Protein AF-F7ARY3-F1 (afdb_monomer)

Sequence (311 aa):
MDILVDGHTVPGANGTSEYDNIPDREGYDRFIRCIGFTFNNSIFHPSMQPSILEHLWDFKFPGITFSYQAMNYSNMYFAGSSAHSLDYRKSAGGFIHGYRYTVRTLHRIMEWKHHGVQWPAVKFSNPLDLMTHMLKRVNEAADIASMFKSLCDIVVFDEQGISSSYLEAFPCLLISRLSKGSGHNANGPVIVISMQTGNFTGAGVDPFPAERTIFAASAAHRSNSLHPVFYYYNQLSTDQQFLDRPKKWILPIPDRLLHLMEDFHFQFDAETTHALTLRRFLEDTLGRDLRNWFADDCLKMSMTASSLPLG

Organism: Ciona intestinalis (NCBI:txid7719)

Solvent-accessible surface area (backbone atoms only — not comparable to full-atom values): 18341 Å² total; per-residue (Å²): 132,86,80,81,80,77,92,80,84,65,96,87,65,98,69,81,71,95,61,94,80,62,88,77,68,72,80,76,96,71,86,82,87,83,87,77,66,62,53,80,63,83,86,44,57,92,94,49,75,81,42,60,32,77,91,44,94,59,42,51,26,51,28,55,44,89,77,34,28,37,70,83,41,87,98,38,72,50,58,43,56,51,44,15,55,84,32,63,98,66,40,35,24,72,40,76,79,14,15,57,48,55,38,51,41,43,49,46,41,47,36,29,75,76,68,68,42,57,51,71,63,53,77,35,80,42,60,62,64,43,52,56,50,51,46,49,44,76,51,68,40,61,54,27,64,36,24,24,69,45,21,16,33,36,36,34,27,41,87,80,56,42,37,35,38,36,33,71,55,40,53,44,79,43,54,57,43,39,42,82,60,32,66,48,86,60,82,16,32,34,39,40,39,29,28,41,64,32,91,59,75,56,92,93,47,71,85,77,52,94,80,56,74,72,92,50,51,96,51,15,84,69,30,38,53,66,24,51,32,39,35,32,24,74,56,70,54,47,66,65,49,51,70,70,26,60,91,93,50,70,56,46,88,51,82,42,78,46,43,37,45,49,37,97,85,57,62,61,66,52,60,70,50,27,48,46,46,52,50,52,50,50,24,66,74,58,72,46,70,72,69,90,72,54,72,69,55,50,53,52,42,67,75,73,43,98,69,79,71,76,124

Radius of gyration: 26.29 Å; Cα contacts (8 Å, |Δi|>4): 499; chains: 1; bounding box: 87×38×72 Å

Mean predicted aligned error: 8.75 Å

Structure (mmCIF, N/CA/C/O backbone):
data_AF-F7ARY3-F1
#
_entry.id   AF-F7ARY3-F1
#
loop_
_atom_site.group_PDB
_atom_site.id
_atom_site.type_symbol
_atom_site.label_atom_id
_atom_site.label_alt_id
_atom_site.label_comp_id
_atom_site.label_asym_id
_atom_site.label_entity_id
_atom_site.label_seq_id
_atom_site.pdbx_PDB_ins_code
_atom_site.Cartn_x
_atom_site.Cartn_y
_atom_site.Cartn_z
_atom_site.occupancy
_atom_site.B_iso_or_equiv
_atom_site.auth_seq_id
_atom_site.auth_comp_id
_atom_site.auth_asym_id
_atom_site.auth_atom_id
_atom_site.pdbx_PDB_model_num
ATOM 1 N N . MET A 1 1 ? 45.256 5.084 -35.660 1.00 35.25 1 MET A N 1
ATOM 2 C CA . MET A 1 1 ? 46.315 4.828 -34.669 1.00 35.25 1 MET A CA 1
ATOM 3 C C . MET A 1 1 ? 46.295 3.333 -34.471 1.00 35.25 1 MET A C 1
ATOM 5 O O . MET A 1 1 ? 45.330 2.820 -33.917 1.00 35.25 1 MET A O 1
ATOM 9 N N . ASP A 1 2 ? 47.229 2.659 -35.129 1.00 32.66 2 ASP A N 1
ATOM 10 C CA . ASP A 1 2 ? 47.263 1.205 -35.238 1.00 32.66 2 ASP A CA 1
ATOM 11 C C . ASP A 1 2 ? 47.531 0.594 -33.868 1.00 32.66 2 ASP A C 1
ATOM 13 O O . ASP A 1 2 ? 48.522 0.918 -33.214 1.00 32.66 2 ASP A O 1
ATOM 17 N N . ILE A 1 3 ? 46.616 -0.261 -33.416 1.00 36.44 3 ILE A N 1
ATOM 18 C CA . ILE A 1 3 ? 46.814 -1.046 -32.204 1.00 36.44 3 ILE A CA 1
ATOM 19 C C . ILE A 1 3 ? 47.630 -2.262 -32.632 1.00 36.44 3 ILE A C 1
ATOM 21 O O . ILE A 1 3 ? 47.116 -3.170 -33.285 1.00 36.44 3 ILE A O 1
ATOM 25 N N . LEU A 1 4 ? 48.922 -2.223 -32.306 1.00 35.53 4 LEU A N 1
ATOM 26 C CA . LEU A 1 4 ? 49.825 -3.364 -32.367 1.00 35.53 4 LEU A CA 1
ATOM 27 C C . LEU A 1 4 ? 49.206 -4.510 -31.560 1.00 35.53 4 LEU A C 1
ATOM 29 O O . LEU A 1 4 ? 49.023 -4.407 -30.349 1.00 35.53 4 LEU A O 1
ATOM 33 N N . VAL A 1 5 ? 48.837 -5.583 -32.255 1.00 40.94 5 VAL A N 1
ATOM 34 C CA . VAL A 1 5 ? 48.430 -6.843 -31.635 1.00 40.94 5 VAL A CA 1
ATOM 35 C C . VAL A 1 5 ? 49.715 -7.556 -31.244 1.00 40.94 5 VAL A C 1
ATOM 37 O O . VAL A 1 5 ? 50.336 -8.200 -32.088 1.00 40.94 5 VAL A O 1
ATOM 40 N N . ASP A 1 6 ? 50.142 -7.389 -29.995 1.00 40.09 6 ASP A N 1
ATOM 41 C CA . ASP A 1 6 ? 51.268 -8.153 -29.470 1.00 40.09 6 ASP A CA 1
ATOM 42 C C . ASP A 1 6 ? 50.790 -9.556 -29.066 1.00 40.09 6 ASP A C 1
ATOM 44 O O . ASP A 1 6 ? 49.812 -9.732 -28.336 1.00 40.09 6 ASP A O 1
ATOM 48 N N . GLY A 1 7 ? 51.428 -10.571 -29.644 1.00 45.88 7 GLY A N 1
ATOM 49 C CA . GLY A 1 7 ? 50.955 -11.955 -29.707 1.00 45.88 7 GLY A CA 1
ATOM 50 C C . GLY A 1 7 ? 51.369 -12.830 -28.526 1.00 45.88 7 GLY A C 1
ATOM 51 O O . GLY A 1 7 ? 51.594 -14.024 -28.722 1.00 45.88 7 GLY A O 1
ATOM 52 N N . HIS A 1 8 ? 51.512 -12.274 -27.321 1.00 43.81 8 HIS A N 1
ATOM 53 C CA . HIS A 1 8 ? 52.235 -12.957 -26.244 1.00 43.81 8 HIS A CA 1
ATOM 54 C C . HIS A 1 8 ? 51.596 -12.867 -24.856 1.00 43.81 8 HIS A C 1
ATOM 56 O O . HIS A 1 8 ? 52.300 -12.665 -23.876 1.00 43.81 8 HIS A O 1
ATOM 62 N N . THR A 1 9 ? 50.297 -13.124 -24.715 1.00 49.31 9 THR A N 1
ATOM 63 C CA . THR A 1 9 ? 49.744 -13.466 -23.393 1.00 49.31 9 THR A CA 1
ATOM 64 C C . THR A 1 9 ? 48.736 -14.608 -23.501 1.00 49.31 9 THR A C 1
ATOM 66 O O . THR A 1 9 ? 47.687 -14.511 -24.133 1.00 49.31 9 THR A O 1
ATOM 69 N N . VAL A 1 10 ? 49.094 -15.752 -22.910 1.00 48.78 10 VAL A N 1
ATOM 70 C CA . VAL A 1 10 ? 48.209 -16.910 -22.737 1.00 48.78 10 VAL A CA 1
ATOM 71 C C . VAL A 1 10 ? 47.920 -17.032 -21.238 1.00 48.78 10 VAL A C 1
ATOM 73 O O . VAL A 1 10 ? 48.876 -17.048 -20.455 1.00 48.78 10 VAL A O 1
ATOM 76 N N . PRO A 1 11 ? 46.651 -17.141 -20.806 1.00 44.91 11 PRO A N 1
ATOM 77 C CA . PRO A 1 11 ? 46.323 -17.324 -19.395 1.00 44.91 11 PRO A CA 1
ATOM 78 C C . PRO A 1 11 ? 46.999 -18.583 -18.826 1.00 44.91 11 PRO A C 1
ATOM 80 O O . PRO A 1 11 ? 46.782 -19.681 -19.336 1.00 44.91 11 PRO A O 1
ATOM 83 N N . GLY A 1 12 ? 47.804 -18.429 -17.766 1.00 53.31 12 GLY A N 1
ATOM 84 C CA . GLY A 1 12 ? 48.478 -19.537 -17.067 1.00 53.31 12 GLY A CA 1
ATOM 85 C C . GLY A 1 12 ? 49.974 -19.729 -17.361 1.00 53.31 12 GLY A C 1
ATOM 86 O O . GLY A 1 12 ? 50.528 -20.760 -16.985 1.00 53.31 12 GLY A O 1
ATOM 87 N N . ALA A 1 13 ? 50.649 -18.778 -18.013 1.00 56.41 13 ALA A N 1
ATOM 88 C CA . ALA A 1 13 ? 52.103 -18.836 -18.181 1.00 56.41 13 ALA A CA 1
ATOM 89 C C . ALA A 1 13 ? 52.867 -18.513 -16.873 1.00 56.41 13 ALA A C 1
ATOM 91 O O . ALA A 1 13 ? 52.504 -17.602 -16.130 1.00 56.41 13 ALA A O 1
ATOM 92 N N . ASN A 1 14 ? 53.955 -19.253 -16.620 1.00 49.59 14 ASN A N 1
ATOM 93 C CA . ASN A 1 14 ? 54.820 -19.187 -15.428 1.00 49.59 14 ASN A CA 1
ATOM 94 C C . ASN A 1 14 ? 55.755 -17.956 -15.409 1.00 49.59 14 ASN A C 1
ATOM 96 O O . ASN A 1 14 ? 56.974 -18.100 -15.324 1.00 49.59 14 ASN A O 1
ATOM 100 N N . GLY A 1 15 ? 55.211 -16.747 -15.509 1.00 55.31 15 GLY A N 1
ATOM 101 C CA . GLY A 1 15 ? 55.993 -15.514 -15.424 1.00 55.31 15 GLY A CA 1
ATOM 102 C C . GLY A 1 15 ? 55.394 -14.557 -14.408 1.00 55.31 15 GLY A C 1
ATOM 103 O O . GLY A 1 15 ? 54.549 -13.743 -14.761 1.00 55.31 15 GLY A O 1
ATOM 104 N N . THR A 1 16 ? 55.811 -14.638 -13.145 1.00 54.44 16 THR A N 1
ATOM 105 C CA . THR A 1 16 ? 55.543 -13.559 -12.187 1.00 54.44 16 THR A CA 1
ATOM 106 C C . THR A 1 16 ? 56.529 -12.424 -12.446 1.00 54.44 16 THR A C 1
ATOM 108 O O . THR A 1 16 ? 57.736 -12.640 -12.360 1.00 54.44 16 THR A O 1
ATOM 111 N N . SER A 1 17 ? 56.011 -11.237 -12.773 1.00 56.91 17 SER A N 1
ATOM 112 C CA . SER A 1 17 ? 56.784 -9.992 -12.879 1.00 56.91 17 SER A CA 1
ATOM 113 C C . SER A 1 17 ? 57.628 -9.754 -11.621 1.00 56.91 17 SER A C 1
ATOM 115 O O . SER A 1 17 ? 57.152 -9.954 -10.506 1.00 56.91 17 SER A O 1
ATOM 117 N N . GLU A 1 18 ? 58.866 -9.289 -11.806 1.00 58.97 18 GLU A N 1
ATOM 118 C CA . GLU A 1 18 ? 59.799 -8.925 -10.727 1.00 58.97 18 GLU A CA 1
ATOM 119 C C . GLU A 1 18 ? 59.402 -7.612 -10.014 1.00 58.97 18 GLU A C 1
ATOM 121 O O . GLU A 1 18 ? 59.911 -7.298 -8.939 1.00 58.97 18 GLU A O 1
ATOM 126 N N . TYR A 1 19 ? 58.452 -6.860 -10.583 1.00 59.00 19 TYR A N 1
ATOM 127 C CA . TYR A 1 19 ? 57.911 -5.620 -10.025 1.00 59.00 19 TYR A CA 1
ATOM 128 C C . TYR A 1 19 ? 56.452 -5.798 -9.571 1.00 59.00 19 TYR A C 1
ATOM 130 O O . TYR A 1 19 ? 55.611 -6.265 -10.340 1.00 59.00 19 TYR A O 1
ATOM 138 N N . ASP A 1 20 ? 56.169 -5.379 -8.331 1.00 58.88 20 ASP A N 1
ATOM 139 C CA . ASP A 1 20 ? 54.855 -5.408 -7.651 1.00 58.88 20 ASP A CA 1
ATOM 140 C C . ASP A 1 20 ? 53.812 -4.497 -8.326 1.00 58.88 20 ASP A C 1
ATOM 142 O O . ASP A 1 20 ? 52.651 -4.879 -8.480 1.00 58.88 20 ASP A O 1
ATOM 146 N N . ASN A 1 21 ? 54.233 -3.311 -8.776 1.00 61.56 21 ASN A N 1
ATOM 147 C CA . ASN A 1 21 ? 53.333 -2.280 -9.279 1.00 61.56 21 ASN A CA 1
ATOM 148 C C . ASN A 1 21 ? 53.692 -1.886 -10.716 1.00 61.56 21 ASN A C 1
ATOM 150 O O . ASN A 1 21 ? 54.606 -1.091 -10.941 1.00 61.56 21 ASN A O 1
ATOM 154 N N . ILE A 1 22 ? 52.950 -2.431 -11.680 1.00 62.38 22 ILE A N 1
ATOM 155 C CA . ILE A 1 22 ? 53.015 -2.042 -13.092 1.00 62.38 22 ILE A CA 1
ATOM 156 C C . ILE A 1 22 ? 51.881 -1.026 -13.350 1.00 62.38 22 ILE A C 1
ATOM 158 O O . ILE A 1 22 ? 50.709 -1.417 -13.328 1.00 62.38 22 ILE A O 1
ATOM 162 N N . PRO A 1 23 ? 52.182 0.277 -13.544 1.00 56.91 23 PRO A N 1
ATOM 163 C CA . PRO A 1 23 ? 51.162 1.315 -13.728 1.00 56.91 23 PRO A CA 1
ATOM 164 C C . PRO A 1 23 ? 50.434 1.198 -15.075 1.00 56.91 23 PRO A C 1
ATOM 166 O O . PRO A 1 23 ? 49.229 1.445 -15.135 1.00 56.91 23 PRO A O 1
ATOM 169 N N . ASP A 1 24 ? 51.130 0.737 -16.117 1.00 58.34 24 ASP A N 1
ATOM 170 C CA . ASP A 1 24 ? 50.524 0.222 -17.345 1.00 58.34 24 ASP A CA 1
ATOM 171 C C . ASP A 1 24 ? 50.100 -1.222 -17.086 1.00 58.34 24 ASP A C 1
ATOM 173 O O . ASP A 1 24 ? 50.793 -2.168 -17.450 1.00 58.34 24 ASP A O 1
ATOM 177 N N . ARG A 1 25 ? 48.987 -1.418 -16.373 1.00 58.59 25 ARG A N 1
ATOM 178 C CA . ARG A 1 25 ? 48.384 -2.751 -16.258 1.00 58.59 25 ARG A CA 1
ATOM 179 C C . ARG A 1 25 ? 48.097 -3.257 -17.675 1.00 58.59 25 ARG A C 1
ATOM 181 O O . ARG A 1 25 ? 47.129 -2.814 -18.293 1.00 58.59 25 ARG A O 1
ATOM 188 N N . GLU A 1 26 ? 48.962 -4.129 -18.192 1.00 61.81 26 GLU A N 1
ATOM 189 C CA . GLU A 1 26 ? 48.788 -4.766 -19.495 1.00 61.81 26 GLU A CA 1
ATOM 190 C C . GLU A 1 26 ? 47.436 -5.494 -19.564 1.00 61.81 26 GLU A C 1
ATOM 192 O O . GLU A 1 26 ? 46.841 -5.859 -18.546 1.00 61.81 26 GLU A O 1
ATOM 197 N N . GLY A 1 27 ? 46.919 -5.593 -20.791 1.00 67.69 27 GLY A N 1
ATOM 198 C CA . GLY A 1 27 ? 45.500 -5.724 -21.113 1.00 67.69 27 GLY A CA 1
ATOM 199 C C . GLY A 1 27 ? 44.717 -6.814 -20.376 1.00 67.69 27 GLY A C 1
ATOM 200 O O . GLY A 1 27 ? 45.211 -7.879 -20.030 1.00 67.69 27 GLY A O 1
ATOM 201 N N . TYR A 1 28 ? 43.425 -6.551 -20.188 1.00 73.56 28 TYR A N 1
ATOM 202 C CA . TYR A 1 28 ? 42.490 -7.528 -19.638 1.00 73.56 28 TYR A CA 1
ATOM 203 C C . TYR A 1 28 ? 42.265 -8.689 -20.616 1.00 73.56 28 TYR A C 1
ATOM 205 O O . TYR A 1 28 ? 41.898 -8.461 -21.770 1.00 73.56 28 TYR A O 1
ATOM 213 N N . ASP A 1 29 ? 42.337 -9.935 -20.135 1.00 80.81 29 ASP A N 1
ATOM 214 C CA . ASP A 1 29 ? 41.972 -11.118 -20.931 1.00 80.81 29 ASP A CA 1
ATOM 215 C C . ASP A 1 29 ? 40.503 -11.098 -21.367 1.00 80.81 29 ASP A C 1
ATOM 217 O O . ASP A 1 29 ? 40.127 -11.634 -22.415 1.00 80.81 29 ASP A O 1
ATOM 221 N N . ARG A 1 30 ? 39.632 -10.543 -20.516 1.00 85.25 30 ARG A N 1
ATOM 222 C CA . ARG A 1 30 ? 38.180 -10.510 -20.702 1.00 85.25 30 ARG A CA 1
ATOM 223 C C . ARG A 1 30 ? 37.604 -9.215 -20.140 1.00 85.25 30 ARG A C 1
ATOM 225 O O . ARG A 1 30 ? 37.889 -8.833 -19.010 1.00 85.25 30 ARG A O 1
ATOM 232 N N . PHE A 1 31 ? 36.702 -8.605 -20.902 1.00 85.69 31 PHE A N 1
ATOM 233 C CA . PHE A 1 31 ? 35.892 -7.472 -20.460 1.00 85.69 31 PHE A CA 1
ATOM 234 C C . PHE A 1 31 ? 34.446 -7.928 -20.246 1.00 85.69 31 PHE A C 1
ATOM 236 O O . PHE A 1 31 ? 33.788 -8.365 -21.191 1.00 85.69 31 PHE A O 1
ATOM 243 N N . ILE A 1 32 ? 33.926 -7.795 -19.022 1.00 90.94 32 ILE A N 1
ATOM 244 C CA . ILE A 1 32 ? 32.514 -8.060 -18.707 1.00 90.94 32 ILE A CA 1
ATOM 245 C C . ILE A 1 32 ? 31.790 -6.720 -18.562 1.00 90.94 32 ILE A C 1
ATOM 247 O O . ILE A 1 32 ? 32.053 -5.948 -17.641 1.00 90.94 32 ILE A O 1
ATOM 251 N N . ARG A 1 33 ? 30.870 -6.424 -19.487 1.00 90.56 33 ARG A N 1
ATOM 252 C CA . ARG A 1 33 ? 30.073 -5.190 -19.455 1.00 90.56 33 ARG A CA 1
ATOM 253 C C . ARG A 1 33 ? 28.848 -5.365 -18.557 1.00 90.56 33 ARG A C 1
ATOM 255 O O . ARG A 1 33 ? 27.835 -5.901 -18.988 1.00 90.56 33 ARG A O 1
ATOM 262 N N . CYS A 1 34 ? 28.926 -4.845 -17.334 1.00 90.69 34 CYS A N 1
ATOM 263 C CA . CYS A 1 34 ? 27.830 -4.835 -16.354 1.00 90.69 34 CYS A CA 1
ATOM 264 C C . CYS A 1 34 ? 27.084 -3.487 -16.316 1.00 90.69 34 CYS A C 1
ATOM 266 O O . CYS A 1 34 ? 26.751 -2.985 -15.246 1.00 90.69 34 CYS A O 1
ATOM 268 N N . ILE A 1 35 ? 26.838 -2.879 -17.482 1.00 85.94 35 ILE A N 1
ATOM 269 C CA . ILE A 1 35 ? 26.242 -1.531 -17.605 1.00 85.94 35 ILE A CA 1
ATOM 270 C C . ILE A 1 35 ? 24.703 -1.516 -17.540 1.00 85.94 35 ILE A C 1
ATOM 272 O O . ILE A 1 35 ? 24.089 -0.466 -17.701 1.00 85.94 35 ILE A O 1
ATOM 276 N N . GLY A 1 36 ? 24.077 -2.668 -17.282 1.00 87.00 36 GLY A N 1
ATOM 277 C CA . GLY A 1 36 ? 22.626 -2.808 -17.159 1.00 87.00 36 GLY A CA 1
ATOM 278 C C . GLY A 1 36 ? 21.930 -3.248 -18.449 1.00 87.00 36 GLY A C 1
ATOM 279 O O . GLY A 1 36 ? 22.547 -3.831 -19.336 1.00 87.00 36 GLY A O 1
ATOM 280 N N . PHE A 1 37 ? 20.619 -3.001 -18.511 1.00 87.00 37 PHE A N 1
ATOM 281 C CA . PHE A 1 37 ? 19.725 -3.411 -19.598 1.00 87.00 37 PHE A CA 1
ATOM 282 C C . PHE A 1 37 ? 18.781 -2.264 -19.959 1.00 87.00 37 PHE A C 1
ATOM 284 O O . PHE A 1 37 ? 18.369 -1.517 -19.071 1.00 87.00 37 PHE A O 1
ATOM 291 N N . THR A 1 38 ? 18.390 -2.186 -21.229 1.00 89.44 38 THR A N 1
ATOM 292 C CA . THR A 1 38 ? 17.356 -1.275 -21.739 1.00 89.44 38 THR A CA 1
ATOM 293 C C . THR A 1 38 ? 16.095 -2.054 -22.112 1.00 89.44 38 THR A C 1
ATOM 295 O O . THR A 1 38 ? 16.141 -3.263 -22.366 1.00 89.44 38 THR A O 1
ATOM 298 N N . PHE A 1 39 ? 14.947 -1.377 -22.144 1.00 90.19 39 PHE A N 1
ATOM 299 C CA . PHE A 1 39 ? 13.702 -1.996 -22.586 1.00 90.19 39 PHE A CA 1
ATOM 300 C C . PHE A 1 39 ? 13.731 -2.264 -24.098 1.00 90.19 39 PHE A C 1
ATOM 302 O O . PHE A 1 39 ? 13.865 -1.336 -24.895 1.00 90.19 39 PHE A O 1
ATOM 309 N N . ASN A 1 40 ? 13.570 -3.528 -24.500 1.00 89.94 40 ASN A N 1
ATOM 310 C CA . ASN A 1 40 ? 13.472 -3.899 -25.908 1.00 89.94 40 ASN A CA 1
ATOM 311 C C . ASN A 1 40 ? 12.008 -3.857 -26.380 1.00 89.94 40 ASN A C 1
ATOM 313 O O . ASN A 1 40 ? 11.187 -4.671 -25.956 1.00 89.94 40 ASN A O 1
ATOM 317 N N . ASN A 1 41 ? 11.694 -2.933 -27.289 1.00 89.62 41 ASN A N 1
ATOM 318 C CA . ASN A 1 41 ? 10.373 -2.776 -27.895 1.00 89.62 41 ASN A CA 1
ATOM 319 C C . ASN A 1 41 ? 10.246 -3.438 -29.285 1.00 89.62 41 ASN A C 1
ATOM 321 O O . ASN A 1 41 ? 9.213 -3.291 -29.932 1.00 89.62 41 ASN A O 1
ATOM 325 N N . SER A 1 42 ? 11.240 -4.208 -29.741 1.00 91.75 42 SER A N 1
ATOM 326 C CA . SER A 1 42 ? 11.246 -4.820 -31.080 1.00 91.75 42 SER A CA 1
ATOM 327 C C . SER A 1 42 ? 10.159 -5.877 -31.295 1.00 91.75 42 SER A C 1
ATOM 329 O O . SER A 1 42 ? 9.913 -6.281 -32.426 1.00 91.75 42 SER A O 1
ATOM 331 N N . ILE A 1 43 ? 9.541 -6.368 -30.216 1.00 92.44 43 ILE A N 1
ATOM 332 C CA . ILE A 1 43 ? 8.421 -7.315 -30.288 1.00 92.44 43 ILE A CA 1
ATOM 333 C C . ILE A 1 43 ? 7.121 -6.641 -30.752 1.00 92.44 43 ILE A C 1
ATOM 335 O O . ILE A 1 43 ? 6.217 -7.316 -31.241 1.00 92.44 43 ILE A O 1
ATOM 339 N N . PHE A 1 44 ? 7.005 -5.320 -30.593 1.00 91.50 44 PHE A N 1
ATOM 340 C CA . PHE A 1 44 ? 5.811 -4.584 -30.984 1.00 91.50 44 PHE A CA 1
ATOM 341 C C . PHE A 1 44 ? 5.833 -4.273 -32.482 1.00 91.50 44 PHE A C 1
ATOM 343 O O . PHE A 1 44 ? 6.883 -4.051 -33.084 1.00 91.50 44 PHE A O 1
ATOM 350 N N . HIS A 1 45 ? 4.648 -4.243 -33.095 1.00 92.50 45 HIS A N 1
ATOM 351 C CA . HIS A 1 45 ? 4.500 -3.801 -34.480 1.00 92.50 45 HIS A CA 1
ATOM 352 C C . HIS A 1 45 ? 5.033 -2.361 -34.631 1.00 92.50 45 HIS A C 1
ATOM 354 O O . HIS A 1 45 ? 4.814 -1.569 -33.721 1.00 92.50 45 HIS A O 1
ATOM 360 N N . PRO A 1 46 ? 5.643 -1.953 -35.760 1.00 89.06 46 PRO A N 1
ATOM 361 C CA . PRO A 1 46 ? 6.206 -0.603 -35.918 1.00 89.06 46 PRO A CA 1
ATOM 362 C C . PRO A 1 46 ? 5.236 0.566 -35.663 1.00 89.06 46 PRO A C 1
ATOM 364 O O . PRO A 1 46 ? 5.673 1.661 -35.314 1.00 89.06 46 PRO A O 1
ATOM 367 N N . SER A 1 47 ? 3.924 0.338 -35.808 1.00 89.19 47 SER A N 1
ATOM 368 C CA . SER A 1 47 ? 2.865 1.310 -35.473 1.00 89.19 47 SER A CA 1
ATOM 369 C C . SER A 1 47 ? 2.512 1.373 -33.976 1.00 89.19 47 SER A C 1
ATOM 371 O O . SER A 1 47 ? 1.719 2.219 -33.563 1.00 89.19 47 SER A O 1
ATOM 373 N N . MET A 1 48 ? 3.051 0.458 -33.170 1.00 88.81 48 MET A N 1
ATOM 374 C CA . MET A 1 48 ? 2.909 0.374 -31.721 1.00 88.81 48 MET A CA 1
ATOM 375 C C . MET A 1 48 ? 4.264 0.637 -31.071 1.00 88.81 48 MET A C 1
ATOM 377 O O . MET A 1 48 ? 5.124 -0.235 -31.024 1.00 88.81 48 MET A O 1
ATOM 381 N N . GLN A 1 49 ? 4.452 1.844 -30.547 1.00 87.00 49 GLN A N 1
ATOM 382 C CA . GLN A 1 49 ? 5.682 2.236 -29.864 1.00 87.00 49 GLN A CA 1
ATOM 383 C C . GLN A 1 49 ? 5.349 2.600 -28.424 1.00 87.00 49 GLN A C 1
ATOM 385 O O . GLN A 1 49 ? 5.036 3.758 -28.145 1.00 87.00 49 GLN A O 1
ATOM 390 N N . PRO A 1 50 ? 5.325 1.625 -27.497 1.00 87.88 50 PRO A N 1
ATOM 391 C CA . PRO A 1 50 ? 5.042 1.911 -26.100 1.00 87.88 50 PRO A CA 1
ATOM 392 C C . PRO A 1 50 ? 6.035 2.943 -25.579 1.00 87.88 50 PRO A C 1
ATOM 394 O O . PRO A 1 50 ? 7.237 2.825 -25.827 1.00 87.88 50 PRO A O 1
ATOM 397 N N . SER A 1 51 ? 5.533 3.952 -24.867 1.00 86.94 51 SER A N 1
ATOM 398 C CA . SER A 1 51 ? 6.392 4.961 -24.243 1.00 86.94 51 SER A CA 1
ATOM 399 C C . SER A 1 51 ? 7.436 4.283 -23.359 1.00 86.94 51 SER A C 1
ATOM 401 O O . SER A 1 51 ? 7.109 3.315 -22.670 1.00 86.94 51 SER A O 1
ATOM 403 N N . ILE A 1 52 ? 8.661 4.798 -23.336 1.00 85.19 52 ILE A N 1
ATOM 404 C CA . ILE A 1 52 ? 9.693 4.386 -22.379 1.00 85.19 52 ILE A CA 1
ATOM 405 C C . ILE A 1 52 ? 9.635 5.341 -21.187 1.00 85.19 52 ILE A C 1
ATOM 407 O O . ILE A 1 52 ? 9.257 6.502 -21.331 1.00 85.19 52 ILE A O 1
ATOM 411 N N . LEU A 1 53 ? 9.952 4.858 -19.989 1.00 77.56 53 LEU A N 1
ATOM 412 C CA . LEU A 1 53 ? 9.927 5.692 -18.796 1.00 77.56 53 LEU A CA 1
ATOM 413 C C . LEU A 1 53 ? 11.123 6.664 -18.776 1.00 77.56 53 LEU A C 1
ATOM 415 O O . LEU A 1 53 ? 12.213 6.307 -18.341 1.00 77.56 53 LEU A O 1
ATOM 419 N N . GLU A 1 54 ? 10.907 7.896 -19.241 1.00 65.81 54 GLU A N 1
ATOM 420 C CA . GLU A 1 54 ? 11.971 8.878 -19.535 1.00 65.81 54 GLU A CA 1
ATOM 421 C C . GLU A 1 54 ? 12.755 9.383 -18.312 1.00 65.81 54 GLU A C 1
ATOM 423 O O . GLU A 1 54 ? 13.906 9.789 -18.438 1.00 65.81 54 GLU A O 1
ATOM 428 N N . HIS A 1 55 ? 12.171 9.350 -17.110 1.00 66.44 55 HIS A N 1
ATOM 429 C CA . HIS A 1 55 ? 12.858 9.807 -15.892 1.00 66.44 55 HIS A CA 1
ATOM 430 C C . HIS A 1 55 ? 13.868 8.790 -15.339 1.00 66.44 55 HIS A C 1
ATOM 432 O O . HIS A 1 55 ? 14.576 9.079 -14.371 1.00 66.44 55 HIS A O 1
ATOM 438 N N . LEU A 1 56 ? 13.932 7.595 -15.928 1.00 64.50 56 LEU A N 1
ATOM 439 C CA . LEU A 1 56 ? 14.979 6.627 -15.655 1.00 64.50 56 LEU A CA 1
ATOM 440 C C . LEU A 1 56 ? 16.071 6.783 -16.712 1.00 64.50 56 LEU A C 1
ATOM 442 O O . LEU A 1 56 ? 15.884 6.444 -17.876 1.00 64.50 56 LEU A O 1
ATOM 446 N N . TRP A 1 57 ? 17.228 7.275 -16.275 1.00 59.97 57 TRP A N 1
ATOM 447 C CA . TRP A 1 57 ? 18.439 7.476 -17.080 1.00 59.97 57 TRP A CA 1
ATOM 448 C C . TRP A 1 57 ? 18.901 6.234 -17.869 1.00 59.97 57 TRP A C 1
ATOM 450 O O . TRP A 1 57 ? 19.682 6.370 -18.805 1.00 59.97 57 TRP A O 1
ATOM 460 N N . ASP A 1 58 ? 18.428 5.038 -17.508 1.00 69.69 58 ASP A N 1
ATOM 461 C CA . ASP A 1 58 ? 18.780 3.760 -18.128 1.00 69.69 58 ASP A CA 1
ATOM 462 C C . ASP A 1 58 ? 17.741 3.237 -19.142 1.00 69.69 58 ASP A C 1
ATOM 464 O O . ASP A 1 58 ? 17.962 2.172 -19.715 1.00 69.69 58 ASP A O 1
ATOM 468 N N . PHE A 1 59 ? 16.621 3.941 -19.391 1.00 82.25 59 PHE A N 1
ATOM 469 C CA . PHE A 1 59 ? 15.558 3.510 -20.326 1.00 82.25 59 PHE A CA 1
ATOM 470 C C . PHE A 1 59 ? 15.111 2.047 -20.112 1.00 82.25 59 PHE A C 1
ATOM 472 O O . PHE A 1 59 ? 14.728 1.334 -21.044 1.00 82.25 59 PHE A O 1
ATOM 479 N N . LYS A 1 60 ? 15.203 1.566 -18.867 1.00 87.69 60 LYS A N 1
ATOM 480 C CA . LYS A 1 60 ? 15.133 0.138 -18.535 1.00 87.69 60 LYS A CA 1
ATOM 481 C C . LYS A 1 60 ? 13.727 -0.451 -18.604 1.00 87.69 60 LYS A C 1
ATOM 483 O O . LYS A 1 60 ? 13.573 -1.663 -18.747 1.00 87.69 60 LYS A O 1
ATOM 488 N N . PHE A 1 61 ? 12.702 0.391 -18.503 1.00 92.00 61 PHE A N 1
ATOM 489 C CA . PHE A 1 61 ? 11.319 -0.049 -18.368 1.00 92.00 61 PHE A CA 1
ATOM 490 C C . PHE A 1 61 ? 10.342 0.739 -19.247 1.00 92.00 61 PHE A C 1
ATOM 492 O O . PHE A 1 61 ? 10.581 1.916 -19.537 1.00 92.00 61 PHE A O 1
ATOM 499 N N . PRO A 1 62 ? 9.204 0.124 -19.624 1.00 92.69 62 PRO A N 1
ATOM 500 C CA . PRO A 1 62 ? 8.142 0.829 -20.317 1.00 92.69 62 PRO A CA 1
ATOM 501 C C . PRO A 1 62 ? 7.437 1.817 -19.381 1.00 92.69 62 PRO A C 1
ATOM 503 O O . PRO A 1 62 ? 7.315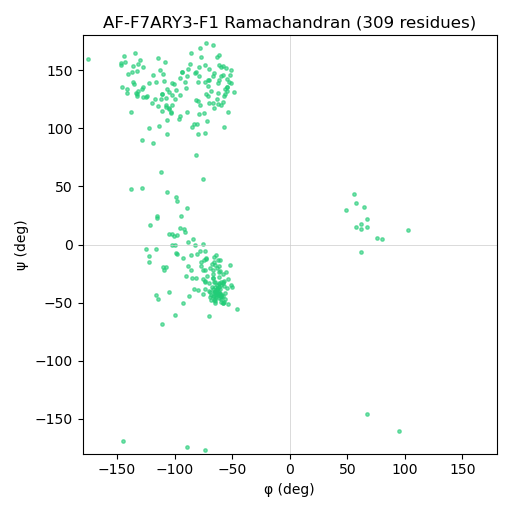 1.616 -18.168 1.00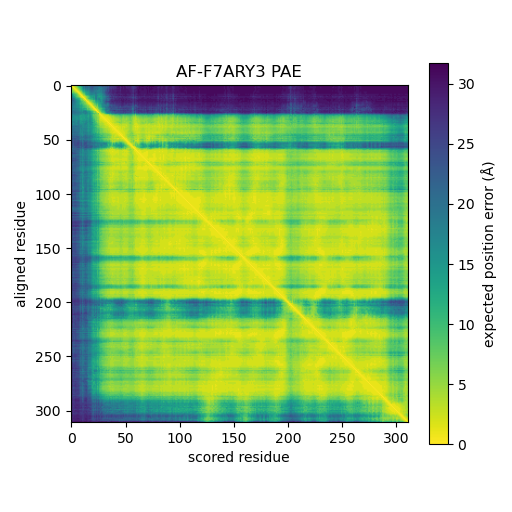 92.69 62 PRO A O 1
ATOM 506 N N . GLY A 1 63 ? 6.926 2.879 -19.983 1.00 92.19 63 GLY A N 1
ATOM 507 C CA . GLY A 1 63 ? 6.045 3.844 -19.362 1.00 92.19 63 GLY A CA 1
ATOM 508 C C . GLY A 1 63 ? 4.638 3.280 -19.192 1.00 92.19 63 GLY A C 1
ATOM 509 O O . GLY A 1 63 ? 3.923 3.045 -20.170 1.00 92.19 63 GLY A O 1
ATOM 510 N N . ILE A 1 64 ? 4.236 3.083 -17.938 1.00 94.06 64 ILE A N 1
ATOM 511 C CA . ILE A 1 64 ? 2.932 2.531 -17.565 1.00 94.06 64 ILE A CA 1
ATOM 512 C C . ILE A 1 64 ? 2.256 3.375 -16.486 1.00 94.06 64 ILE A C 1
ATOM 514 O O . ILE A 1 64 ? 2.898 4.083 -15.713 1.00 94.06 64 ILE A O 1
ATOM 518 N N . THR A 1 65 ? 0.935 3.285 -16.450 1.00 94.12 65 THR A N 1
ATOM 519 C CA . THR A 1 65 ? 0.061 3.875 -15.433 1.00 94.12 65 THR A CA 1
ATOM 520 C C . THR A 1 65 ? 0.065 3.039 -14.149 1.00 94.12 65 THR A C 1
ATOM 522 O O . THR A 1 65 ? 0.512 1.893 -14.142 1.00 94.12 65 THR A O 1
ATOM 525 N N . PHE A 1 66 ? -0.504 3.568 -13.061 1.00 93.75 66 PHE A N 1
ATOM 526 C CA . PHE A 1 66 ? -0.627 2.836 -11.790 1.00 93.75 66 PHE A CA 1
ATOM 527 C C . PHE A 1 66 ? -1.551 1.607 -11.848 1.00 93.75 66 PHE A C 1
ATOM 529 O O . PHE A 1 66 ? -1.545 0.803 -10.923 1.00 93.75 66 PHE A O 1
ATOM 536 N N . SER A 1 67 ? -2.319 1.437 -12.929 1.00 94.69 67 SER A N 1
ATOM 537 C CA . SER A 1 67 ? -3.082 0.218 -13.225 1.00 94.69 67 SER A CA 1
ATOM 538 C C . SER A 1 67 ? -2.338 -0.753 -14.154 1.00 94.69 67 SER A C 1
ATOM 540 O O . SER A 1 67 ? -2.946 -1.667 -14.708 1.00 94.69 67 SER A O 1
ATOM 542 N N . TYR A 1 68 ? -1.031 -0.544 -14.348 1.00 95.56 68 TYR A N 1
ATOM 543 C CA . TYR A 1 68 ? -0.134 -1.310 -15.224 1.00 95.56 68 TYR A CA 1
ATOM 544 C C . TYR A 1 68 ? -0.483 -1.275 -16.718 1.00 95.56 68 TYR A C 1
ATOM 546 O O . TYR A 1 68 ? 0.055 -2.048 -17.514 1.00 95.56 68 TYR A O 1
ATOM 554 N N . GLN A 1 69 ? -1.362 -0.359 -17.123 1.00 9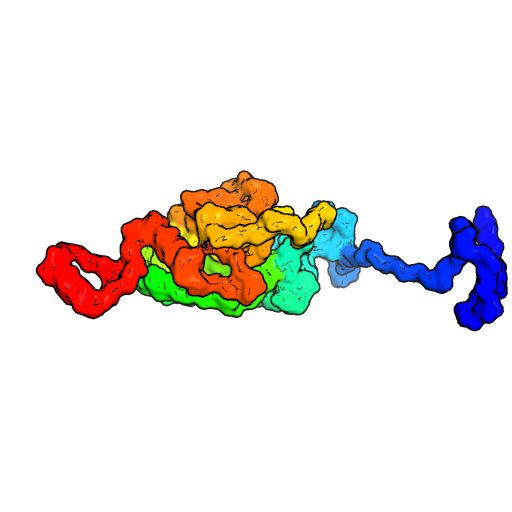5.31 69 GLN A N 1
ATOM 555 C CA . GLN A 1 69 ? -1.660 -0.098 -18.527 1.00 95.31 69 GLN A CA 1
ATOM 556 C C . GLN A 1 69 ? -0.560 0.770 -19.144 1.00 95.31 69 GLN A C 1
ATOM 558 O O . GLN A 1 69 ? -0.060 1.678 -18.480 1.00 95.31 69 GLN A O 1
ATOM 563 N N . ALA A 1 70 ? -0.229 0.554 -20.413 1.00 94.75 70 ALA A N 1
ATOM 564 C CA . ALA A 1 70 ? 0.607 1.456 -21.198 1.00 94.75 70 ALA A CA 1
ATOM 565 C C . ALA A 1 70 ? 0.065 2.893 -21.154 1.00 94.75 70 ALA A C 1
ATOM 567 O O . ALA A 1 70 ? -1.147 3.102 -21.240 1.00 94.75 70 ALA A O 1
ATOM 568 N N . MET A 1 71 ? 0.951 3.887 -21.044 1.00 92.50 71 MET A N 1
ATOM 569 C CA . MET A 1 71 ? 0.520 5.290 -20.992 1.00 92.50 71 MET A CA 1
ATOM 570 C C . MET A 1 71 ? -0.098 5.772 -22.309 1.00 92.50 71 MET A C 1
ATOM 572 O O . MET A 1 71 ? -1.059 6.535 -22.289 1.00 92.50 71 MET A O 1
ATOM 576 N N . ASN A 1 72 ? 0.427 5.315 -23.447 1.00 92.38 72 ASN A N 1
ATOM 577 C CA . ASN A 1 72 ? 0.023 5.771 -24.778 1.00 92.38 72 ASN A CA 1
ATOM 578 C C . ASN A 1 72 ? -0.905 4.810 -25.540 1.00 92.38 72 ASN A C 1
ATOM 580 O O . ASN A 1 72 ? -1.327 5.139 -26.645 1.00 92.38 72 ASN A O 1
ATOM 584 N N . TYR A 1 73 ? -1.259 3.656 -24.962 1.00 93.44 73 TYR A N 1
ATOM 585 C CA . TYR A 1 73 ? -2.178 2.697 -25.583 1.00 93.44 73 TYR A CA 1
ATOM 586 C C . TYR A 1 73 ? -3.244 2.216 -24.600 1.00 93.44 73 TYR A C 1
ATOM 588 O O . TYR A 1 73 ? -2.955 1.715 -23.511 1.00 93.44 73 TYR A O 1
ATOM 596 N N . SER A 1 74 ? -4.507 2.326 -25.008 1.00 91.44 74 SER A N 1
ATOM 597 C CA . SER A 1 74 ? -5.625 1.729 -24.283 1.00 91.44 74 SER A CA 1
ATOM 598 C C . SER A 1 74 ? -5.614 0.209 -24.414 1.00 91.44 74 SER A C 1
ATOM 600 O O . SER A 1 74 ? -5.377 -0.309 -25.501 1.00 91.44 74 SER A O 1
ATOM 602 N N . ASN A 1 75 ? -5.949 -0.495 -23.332 1.00 91.88 75 ASN A N 1
ATOM 603 C CA . ASN A 1 75 ? -6.068 -1.959 -23.293 1.00 91.88 75 ASN A CA 1
ATOM 604 C C . ASN A 1 75 ? -4.770 -2.731 -23.600 1.00 91.88 75 ASN A C 1
ATOM 606 O O . ASN A 1 75 ? -4.816 -3.927 -23.871 1.00 91.88 75 ASN A O 1
ATOM 610 N N . MET A 1 76 ? -3.615 -2.070 -23.507 1.00 93.88 76 MET A N 1
ATOM 611 C CA . MET A 1 76 ? -2.307 -2.716 -23.522 1.00 93.88 76 MET A CA 1
ATOM 612 C C . MET A 1 76 ? -1.721 -2.672 -22.113 1.00 93.88 76 MET A C 1
ATOM 614 O O . MET A 1 76 ? -1.631 -1.598 -21.523 1.00 93.88 76 MET A O 1
ATOM 618 N N . TYR A 1 77 ? -1.329 -3.821 -21.569 1.00 95.31 77 TYR A N 1
ATOM 619 C CA . TYR A 1 77 ? -0.884 -3.954 -20.181 1.00 95.31 77 TYR A CA 1
ATOM 620 C C . TYR A 1 77 ? 0.468 -4.641 -20.098 1.00 95.31 77 TYR A C 1
ATOM 622 O O . TYR A 1 77 ? 0.814 -5.455 -20.953 1.00 95.31 77 TYR A O 1
ATOM 630 N N . PHE A 1 78 ? 1.210 -4.332 -19.040 1.00 95.00 78 PHE A N 1
ATOM 631 C CA . PHE A 1 78 ? 2.498 -4.947 -18.756 1.00 95.00 78 PHE A CA 1
ATOM 632 C C . PHE A 1 78 ? 2.441 -5.735 -17.453 1.00 95.00 78 PHE A C 1
ATOM 634 O O . PHE A 1 78 ? 1.858 -5.298 -16.466 1.00 95.00 78 PHE A O 1
ATOM 641 N N . ALA A 1 79 ? 3.088 -6.894 -17.457 1.00 95.00 79 ALA A N 1
ATOM 642 C CA . ALA A 1 79 ? 3.118 -7.831 -16.346 1.00 95.00 79 ALA A CA 1
ATOM 643 C C . ALA A 1 79 ? 4.552 -8.323 -16.103 1.00 95.00 79 ALA A C 1
ATOM 645 O O . ALA A 1 79 ? 5.436 -8.149 -16.945 1.00 95.00 79 ALA A O 1
ATOM 646 N N . GLY A 1 80 ? 4.791 -8.940 -14.944 1.00 92.19 80 GLY A N 1
ATOM 647 C CA . GLY A 1 80 ? 6.118 -9.434 -14.573 1.00 92.19 80 GLY A CA 1
ATOM 648 C C . GLY A 1 80 ? 7.117 -8.297 -14.342 1.00 92.19 80 GLY A C 1
ATOM 649 O O . GLY A 1 80 ? 6.749 -7.214 -13.886 1.00 92.19 80 GLY A O 1
ATOM 650 N N . SER A 1 81 ? 8.385 -8.522 -14.687 1.00 88.88 81 SER A N 1
ATOM 651 C CA . SER A 1 81 ? 9.460 -7.549 -14.453 1.00 88.88 81 SER A CA 1
ATOM 652 C C . SER A 1 81 ? 9.264 -6.216 -15.185 1.00 88.88 81 SER A C 1
ATOM 654 O O . SER A 1 81 ? 9.781 -5.206 -14.725 1.00 88.88 81 SER A O 1
ATOM 656 N N . SER A 1 82 ? 8.494 -6.154 -16.279 1.00 91.06 82 SER A N 1
ATOM 657 C CA . SER A 1 82 ? 8.183 -4.879 -16.949 1.00 91.06 82 SER A CA 1
ATOM 658 C C . SER A 1 82 ? 7.319 -3.951 -16.089 1.00 91.06 82 SER A C 1
ATOM 660 O O . SER A 1 82 ? 7.441 -2.733 -16.202 1.00 91.06 82 SER A O 1
ATOM 662 N N . ALA A 1 83 ? 6.491 -4.511 -15.200 1.00 92.81 83 ALA A N 1
ATOM 663 C CA . ALA A 1 83 ? 5.691 -3.748 -14.242 1.00 92.81 83 ALA A CA 1
ATOM 664 C C . ALA A 1 83 ? 6.531 -3.151 -13.098 1.00 92.81 83 ALA A C 1
ATOM 666 O O . ALA A 1 83 ? 6.048 -2.267 -12.390 1.00 92.81 83 ALA A O 1
ATOM 667 N N . HIS A 1 84 ? 7.794 -3.581 -12.952 1.00 91.88 84 HIS A N 1
ATOM 668 C CA . HIS A 1 84 ? 8.719 -3.065 -11.940 1.00 91.88 84 HIS A CA 1
ATOM 669 C C . HIS A 1 84 ? 9.056 -1.575 -12.127 1.00 91.88 84 HIS A C 1
ATOM 671 O O . HIS A 1 84 ? 9.679 -0.951 -11.275 1.00 91.88 84 HIS A O 1
ATOM 677 N N . SER A 1 85 ? 8.645 -0.970 -13.242 1.00 90.19 85 SER A N 1
ATOM 678 C CA . SER A 1 85 ? 8.853 0.452 -13.508 1.00 90.19 85 SER A CA 1
ATOM 679 C C . SER A 1 85 ? 8.246 1.365 -12.431 1.00 90.19 85 SER A C 1
ATOM 681 O O . SER A 1 85 ? 8.815 2.411 -12.125 1.00 90.19 85 SER A O 1
ATOM 683 N N . LEU A 1 86 ? 7.135 0.953 -11.806 1.00 90.62 86 LEU A N 1
ATOM 684 C CA . LEU A 1 86 ? 6.442 1.734 -10.775 1.00 90.62 86 LEU A CA 1
ATOM 685 C C . LEU A 1 86 ? 7.171 1.721 -9.421 1.00 90.62 86 LEU A C 1
ATOM 687 O O . LEU A 1 86 ? 7.095 2.692 -8.659 1.00 90.62 86 LEU A O 1
ATOM 691 N N . ASP A 1 87 ? 7.898 0.642 -9.132 1.00 90.56 87 ASP A N 1
ATOM 692 C CA . ASP A 1 87 ? 8.577 0.399 -7.859 1.00 90.56 87 ASP A CA 1
ATOM 693 C C . ASP A 1 87 ? 10.097 0.198 -8.003 1.00 90.56 87 ASP A C 1
ATOM 695 O O . ASP A 1 87 ? 10.766 -0.267 -7.076 1.00 90.56 87 ASP A O 1
ATOM 699 N 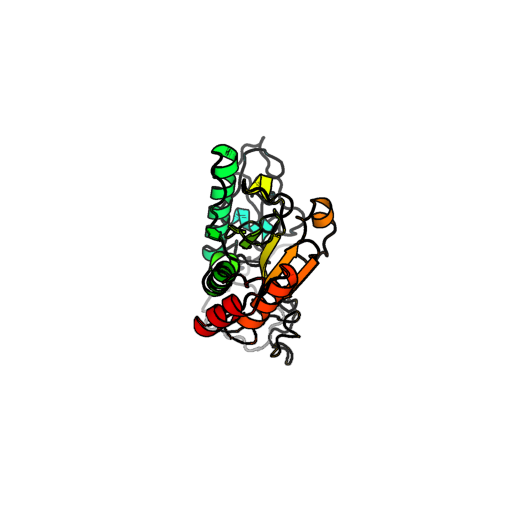N . TYR A 1 88 ? 10.672 0.597 -9.140 1.00 89.31 88 TYR A N 1
ATOM 700 C CA . TYR A 1 88 ? 12.105 0.498 -9.401 1.00 89.31 88 TYR A CA 1
ATOM 701 C C . TYR A 1 88 ? 12.913 1.249 -8.341 1.00 89.31 88 TYR A C 1
ATOM 703 O O . TYR A 1 88 ? 12.657 2.422 -8.058 1.00 89.31 88 TYR A O 1
ATOM 711 N N . ARG A 1 89 ? 13.897 0.555 -7.748 1.00 85.44 89 ARG A N 1
ATOM 712 C CA . ARG A 1 89 ? 14.711 1.025 -6.605 1.00 85.44 89 ARG A CA 1
ATOM 713 C C . ARG A 1 89 ? 13.899 1.402 -5.360 1.00 85.44 89 ARG A C 1
ATOM 715 O O . ARG A 1 89 ? 14.423 2.066 -4.470 1.00 85.44 89 ARG A O 1
ATOM 722 N N . LYS A 1 90 ? 12.632 0.993 -5.298 1.00 86.56 90 LYS A N 1
ATOM 723 C CA . LYS A 1 90 ? 11.752 1.222 -4.153 1.00 86.56 90 LYS A CA 1
ATOM 724 C C . LYS A 1 90 ? 11.337 -0.079 -3.505 1.00 86.56 90 LYS A C 1
ATOM 726 O O . LYS A 1 90 ? 11.344 -0.118 -2.290 1.00 86.56 90 LYS A O 1
ATOM 731 N N . SER A 1 91 ? 10.973 -1.096 -4.284 1.00 90.81 91 SER A N 1
ATOM 732 C CA . SER A 1 91 ? 10.402 -2.341 -3.771 1.00 90.81 91 SER A CA 1
ATOM 733 C C . SER A 1 91 ? 10.846 -3.564 -4.584 1.00 90.81 91 SER A C 1
ATOM 735 O O . SER A 1 91 ? 11.788 -3.489 -5.376 1.00 90.81 91 SER A O 1
ATOM 737 N N . ALA A 1 92 ? 10.221 -4.716 -4.342 1.00 92.25 92 ALA A N 1
ATOM 738 C CA . ALA A 1 92 ? 10.673 -6.010 -4.846 1.00 92.25 92 ALA A CA 1
ATOM 739 C C . ALA A 1 92 ? 10.101 -6.455 -6.207 1.00 92.25 92 ALA A C 1
ATOM 741 O O . ALA A 1 92 ? 10.287 -7.612 -6.596 1.00 92.25 92 ALA A O 1
ATOM 742 N N . GLY A 1 93 ? 9.414 -5.590 -6.952 1.00 91.50 93 GLY A N 1
ATOM 743 C CA . GLY A 1 93 ? 8.739 -5.925 -8.212 1.00 91.50 93 GLY A CA 1
ATOM 744 C C . GLY A 1 93 ? 9.658 -6.455 -9.318 1.00 91.50 93 GLY A C 1
ATOM 745 O O . GLY A 1 93 ? 9.178 -7.019 -10.295 1.00 91.50 93 GLY A O 1
ATOM 746 N N . GLY A 1 94 ? 10.979 -6.331 -9.179 1.00 90.81 94 GLY A N 1
ATOM 747 C CA . GLY A 1 94 ? 11.953 -6.883 -10.122 1.00 90.81 94 GLY A CA 1
ATOM 748 C C . GLY A 1 94 ? 12.171 -8.391 -9.982 1.00 90.81 94 GLY A C 1
ATOM 749 O O . GLY A 1 94 ? 12.653 -9.022 -10.922 1.00 90.81 94 GLY A O 1
ATOM 750 N N . PHE A 1 95 ? 11.797 -8.978 -8.841 1.00 91.19 95 PHE A N 1
ATOM 751 C CA . PHE A 1 95 ? 12.048 -10.379 -8.497 1.00 91.19 95 PHE A CA 1
ATOM 752 C C . PHE A 1 95 ? 10.746 -11.174 -8.382 1.00 91.19 95 PHE A C 1
ATOM 754 O O . PHE A 1 95 ? 9.677 -10.607 -8.153 1.00 91.19 95 PHE A O 1
ATOM 761 N N . ILE A 1 96 ? 10.841 -12.509 -8.480 1.00 90.88 96 ILE A N 1
ATOM 762 C CA . ILE A 1 96 ? 9.687 -13.430 -8.409 1.00 90.88 96 ILE A CA 1
ATOM 763 C C . ILE A 1 96 ? 8.800 -13.165 -7.198 1.00 90.88 96 ILE A C 1
ATOM 765 O O . ILE A 1 96 ? 7.576 -13.258 -7.288 1.00 90.88 96 ILE A O 1
ATOM 769 N N . HIS A 1 97 ? 9.403 -12.800 -6.065 1.00 88.25 97 HIS A N 1
ATOM 770 C CA . HIS A 1 97 ? 8.637 -12.577 -4.858 1.00 88.25 97 HIS A CA 1
ATOM 771 C C . HIS A 1 97 ? 7.790 -11.305 -4.893 1.00 88.25 97 HIS A C 1
ATOM 773 O O . HIS A 1 97 ? 6.739 -11.324 -4.263 1.00 88.25 97 HIS A O 1
ATOM 779 N N . GLY A 1 98 ? 8.172 -10.279 -5.658 1.00 93.50 98 GLY A N 1
ATOM 780 C CA . GLY A 1 98 ? 7.382 -9.063 -5.836 1.00 93.50 98 GLY A CA 1
ATOM 781 C C . GLY A 1 98 ? 6.455 -9.106 -7.049 1.00 93.50 98 GLY A C 1
ATOM 782 O O . GLY A 1 98 ? 5.254 -8.876 -6.900 1.00 93.50 98 GLY A O 1
ATOM 783 N N . TYR A 1 99 ? 6.949 -9.461 -8.246 1.00 93.44 99 TYR A N 1
ATOM 784 C CA . TYR A 1 99 ? 6.096 -9.372 -9.442 1.00 93.44 99 TYR A CA 1
ATOM 785 C C . TYR A 1 99 ? 4.922 -10.353 -9.437 1.00 93.44 99 TYR A C 1
ATOM 787 O O . TYR A 1 99 ? 3.922 -10.100 -10.099 1.00 93.44 99 TYR A O 1
ATOM 795 N N . ARG A 1 100 ? 4.969 -11.459 -8.678 1.00 95.44 100 ARG A N 1
ATOM 796 C CA . ARG A 1 100 ? 3.779 -12.316 -8.514 1.00 95.44 100 ARG A CA 1
ATOM 797 C C . ARG A 1 100 ? 2.594 -11.543 -7.931 1.00 95.44 100 ARG A C 1
ATOM 799 O O . ARG A 1 100 ? 1.449 -11.819 -8.282 1.00 95.44 100 ARG A O 1
ATOM 806 N N . TYR A 1 101 ? 2.870 -10.562 -7.070 1.00 96.31 101 TYR A N 1
ATOM 807 C CA . TYR A 1 101 ? 1.848 -9.708 -6.486 1.00 96.31 101 TYR A CA 1
ATOM 808 C C . TYR A 1 101 ? 1.426 -8.613 -7.456 1.00 96.31 101 TYR A C 1
ATOM 810 O O . TYR A 1 101 ? 0.230 -8.408 -7.593 1.00 96.31 101 TYR A O 1
ATOM 818 N N . THR A 1 102 ? 2.338 -8.007 -8.225 1.00 95.81 102 THR A N 1
ATOM 819 C CA . THR A 1 102 ? 1.933 -7.052 -9.279 1.00 95.81 102 THR A CA 1
ATOM 820 C C . THR A 1 102 ? 1.071 -7.717 -10.356 1.00 95.81 102 THR A C 1
ATOM 822 O O . THR A 1 102 ? 0.079 -7.136 -10.787 1.00 95.81 102 THR A O 1
ATOM 825 N N . VAL A 1 103 ? 1.368 -8.968 -10.728 1.00 96.50 103 VAL A N 1
ATOM 826 C CA . VAL A 1 103 ? 0.539 -9.779 -11.639 1.00 96.50 103 VAL A CA 1
ATOM 827 C C . VAL A 1 103 ? -0.833 -10.075 -11.027 1.00 96.50 103 VAL A C 1
ATOM 829 O O . VAL A 1 103 ? -1.845 -9.904 -11.701 1.00 96.50 103 VAL A O 1
ATOM 832 N N . ARG A 1 104 ? -0.898 -10.467 -9.746 1.00 96.81 104 ARG A N 1
ATOM 833 C CA . ARG A 1 104 ? -2.170 -10.676 -9.027 1.00 96.81 104 ARG A CA 1
ATOM 834 C C . ARG A 1 104 ? -2.999 -9.391 -8.946 1.00 96.81 104 ARG A C 1
ATOM 836 O O . ARG A 1 104 ? -4.213 -9.422 -9.115 1.00 96.81 104 ARG A O 1
ATOM 843 N N . THR A 1 105 ? -2.351 -8.265 -8.694 1.00 96.75 105 THR A N 1
ATOM 844 C CA . THR A 1 105 ? -2.980 -6.947 -8.654 1.00 96.75 105 THR A CA 1
ATOM 845 C C . THR A 1 105 ? -3.517 -6.567 -10.034 1.00 96.75 105 THR A C 1
ATOM 847 O O . THR A 1 105 ? -4.680 -6.187 -10.135 1.00 96.75 105 THR A O 1
ATOM 850 N N . LEU A 1 106 ? -2.732 -6.740 -11.105 1.00 96.94 106 LEU A N 1
ATOM 851 C CA . LEU A 1 106 ? -3.194 -6.535 -12.481 1.00 96.94 106 LEU A CA 1
ATOM 852 C C . LEU A 1 106 ? -4.400 -7.426 -12.808 1.00 96.94 106 LEU A C 1
ATOM 854 O O . LEU A 1 106 ? -5.382 -6.929 -13.350 1.00 96.94 106 LEU A O 1
ATOM 858 N N . HIS A 1 107 ? -4.367 -8.706 -12.431 1.00 97.19 107 HIS A N 1
ATOM 859 C CA . HIS A 1 107 ? -5.502 -9.616 -12.603 1.00 97.19 107 HIS A CA 1
ATOM 860 C C . HIS A 1 107 ? -6.785 -9.049 -11.983 1.00 97.19 107 HIS A C 1
ATOM 862 O O . HIS A 1 107 ? -7.786 -8.917 -12.678 1.00 97.19 107 HIS A O 1
ATOM 868 N N . ARG A 1 108 ? -6.736 -8.621 -10.715 1.00 97.62 108 ARG A N 1
ATOM 869 C CA . ARG A 1 108 ? -7.895 -8.037 -10.016 1.00 97.62 108 ARG A CA 1
ATOM 870 C C . ARG A 1 108 ? -8.392 -6.736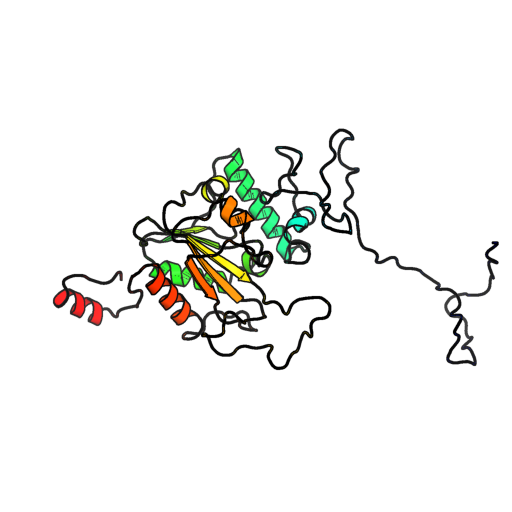 -10.658 1.00 97.62 108 ARG A C 1
ATOM 872 O O . ARG A 1 108 ? -9.595 -6.517 -10.753 1.00 97.62 108 ARG A O 1
ATOM 879 N N . ILE A 1 109 ? -7.482 -5.883 -11.139 1.00 96.44 109 ILE A N 1
ATOM 880 C CA . ILE A 1 109 ? -7.846 -4.665 -11.886 1.00 96.44 109 ILE A CA 1
ATOM 881 C C . ILE A 1 109 ? -8.618 -5.027 -13.161 1.00 96.44 109 ILE A C 1
ATOM 883 O O . ILE A 1 109 ? -9.612 -4.379 -13.490 1.00 96.44 109 ILE A O 1
ATOM 887 N N . MET A 1 110 ? -8.163 -6.051 -13.884 1.00 95.88 110 MET A N 1
ATOM 888 C CA . MET A 1 110 ? -8.794 -6.505 -15.124 1.00 95.88 110 MET A CA 1
ATOM 889 C C . MET A 1 110 ? -10.141 -7.182 -14.865 1.00 95.88 110 MET A C 1
ATOM 891 O O . MET A 1 110 ? -11.090 -6.925 -15.601 1.00 95.88 110 MET A O 1
ATOM 895 N N . GLU A 1 111 ? -10.247 -7.982 -13.804 1.00 97.31 111 GLU A N 1
ATOM 896 C CA . GLU A 1 111 ? -11.499 -8.589 -13.346 1.00 97.31 111 GLU A CA 1
ATOM 897 C C . GLU A 1 111 ? -12.574 -7.540 -13.064 1.00 97.31 111 GLU A C 1
ATOM 899 O O . GLU A 1 111 ? -13.696 -7.647 -13.563 1.00 97.31 111 GLU A O 1
ATOM 904 N N . TRP A 1 112 ? -12.219 -6.473 -12.349 1.00 96.62 112 TRP A N 1
ATOM 905 C CA . TRP A 1 112 ? -13.140 -5.367 -12.126 1.00 96.62 112 TRP A CA 1
ATOM 906 C C . TRP A 1 112 ? -13.487 -4.648 -13.435 1.00 96.62 112 TRP A C 1
ATOM 908 O O . TRP A 1 112 ? -14.662 -4.489 -13.768 1.00 96.62 112 TRP A O 1
ATOM 918 N N . LYS A 1 113 ? -12.474 -4.265 -14.223 1.00 94.81 113 LYS A N 1
ATOM 919 C CA . LYS A 1 113 ? -12.661 -3.470 -15.447 1.00 94.81 113 LYS A CA 1
ATOM 920 C C . LYS A 1 113 ? -13.485 -4.189 -16.522 1.00 94.81 113 LYS A C 1
ATOM 922 O O . LYS A 1 113 ? -14.247 -3.531 -17.226 1.00 94.81 113 LYS A O 1
ATOM 927 N N . HIS A 1 114 ? -13.302 -5.497 -16.690 1.00 95.31 114 HIS A N 1
ATOM 928 C CA . HIS A 1 114 ? -13.876 -6.257 -17.807 1.00 95.31 114 HIS A CA 1
ATOM 929 C C . HIS A 1 114 ? -15.009 -7.200 -17.407 1.00 95.31 114 HIS A C 1
ATOM 931 O O . HIS A 1 114 ? -15.821 -7.553 -18.261 1.00 95.31 114 HIS A O 1
ATOM 937 N N . HIS A 1 115 ? -15.086 -7.593 -16.135 1.00 96.69 115 HIS A N 1
ATOM 938 C CA . HIS A 1 115 ? -16.065 -8.571 -15.657 1.00 96.69 115 HIS A CA 1
ATOM 939 C C . HIS A 1 115 ? -16.918 -8.056 -14.491 1.00 96.69 115 HIS A C 1
ATOM 941 O O . HIS A 1 115 ? -17.834 -8.755 -14.067 1.00 96.69 115 HIS A O 1
ATOM 947 N N . GLY A 1 116 ? -16.657 -6.847 -13.977 1.00 96.81 116 GLY A N 1
ATOM 948 C CA . GLY A 1 116 ? -17.414 -6.271 -12.862 1.00 96.81 116 GLY A CA 1
ATOM 949 C C . GLY A 1 116 ? -17.214 -7.007 -11.535 1.00 96.81 116 GLY A C 1
ATOM 950 O O . GLY A 1 116 ? -17.991 -6.812 -10.602 1.00 96.81 116 GLY A O 1
ATOM 951 N N . VAL A 1 117 ? -16.184 -7.852 -11.430 1.00 97.94 117 VAL A N 1
ATOM 952 C CA . VAL A 1 117 ? -15.851 -8.557 -10.189 1.00 97.94 117 VAL A CA 1
ATOM 953 C C . VAL A 1 117 ? -15.110 -7.584 -9.279 1.00 97.94 117 VAL A C 1
ATOM 955 O O . VAL A 1 117 ? -14.010 -7.135 -9.596 1.00 97.94 117 VAL A O 1
ATOM 958 N N . GLN A 1 118 ? -15.746 -7.211 -8.170 1.00 97.44 118 GLN A N 1
ATOM 959 C CA . GLN A 1 118 ? -15.170 -6.280 -7.202 1.00 97.44 118 GLN A CA 1
ATOM 960 C C . GLN A 1 118 ? -13.873 -6.829 -6.603 1.00 97.44 118 GLN A C 1
ATOM 962 O O . GLN A 1 118 ? -13.674 -8.041 -6.488 1.00 97.44 118 GLN A O 1
ATOM 967 N N . TRP A 1 119 ? -13.012 -5.919 -6.151 1.00 97.94 119 TRP A N 1
ATOM 968 C CA . TRP A 1 119 ? -11.812 -6.286 -5.411 1.00 97.94 119 TRP A CA 1
ATOM 969 C C . TRP A 1 119 ? -12.178 -7.165 -4.205 1.00 97.94 119 TRP A C 1
ATOM 971 O O . TRP A 1 119 ? -13.127 -6.826 -3.492 1.00 97.94 119 TRP A O 1
ATOM 981 N N . PRO A 1 120 ? -11.454 -8.262 -3.926 1.00 97.19 120 PRO A N 1
ATOM 982 C CA . PRO A 1 120 ? -11.750 -9.098 -2.767 1.00 97.19 120 PRO A CA 1
ATOM 983 C C . PRO A 1 120 ? -11.720 -8.286 -1.469 1.00 97.19 120 PRO A C 1
ATOM 985 O O . PRO A 1 120 ? -10.751 -7.566 -1.216 1.00 97.19 120 PRO A O 1
ATOM 988 N N . ALA A 1 121 ? -12.772 -8.409 -0.659 1.00 97.12 121 ALA A N 1
ATOM 989 C CA . ALA A 1 121 ? -12.902 -7.684 0.598 1.00 97.12 121 ALA A CA 1
ATOM 990 C C . ALA A 1 121 ? -13.385 -8.594 1.732 1.00 97.12 121 ALA A C 1
ATOM 992 O O . ALA A 1 121 ? -14.309 -9.390 1.549 1.00 97.12 121 ALA A O 1
ATOM 993 N N . VAL A 1 122 ? -12.786 -8.434 2.912 1.00 97.00 122 VAL A N 1
ATOM 994 C CA . VAL A 1 122 ? -13.249 -9.039 4.167 1.00 97.00 122 VAL A CA 1
ATOM 995 C C . VAL A 1 122 ? -14.113 -8.015 4.893 1.00 97.00 122 VAL A C 1
ATOM 997 O O . VAL A 1 122 ? -13.704 -6.868 5.050 1.00 97.00 122 VAL A O 1
ATOM 1000 N N . LYS A 1 123 ? -15.323 -8.394 5.304 1.00 96.56 123 LYS A N 1
ATOM 1001 C CA . LYS A 1 123 ? -16.262 -7.482 5.971 1.00 96.56 123 LYS A CA 1
ATOM 1002 C C . LYS A 1 123 ? -16.241 -7.702 7.476 1.00 96.56 123 LYS A C 1
ATOM 1004 O O . LYS A 1 123 ? -16.281 -8.844 7.924 1.00 96.56 123 LYS A O 1
ATOM 1009 N N . PHE A 1 124 ? -16.257 -6.610 8.228 1.00 94.88 124 PHE A N 1
ATOM 1010 C CA . PHE A 1 124 ? -16.324 -6.609 9.684 1.00 94.88 124 PHE A CA 1
ATOM 1011 C C . PHE A 1 124 ? -17.547 -5.823 10.141 1.00 94.88 124 PHE A C 1
ATOM 1013 O O . PHE A 1 124 ? -17.850 -4.764 9.592 1.00 94.88 124 PHE A O 1
ATOM 1020 N N . SER A 1 125 ? -18.233 -6.342 11.158 1.00 91.12 125 SER A N 1
ATOM 1021 C CA . SER A 1 125 ? -19.382 -5.671 11.786 1.00 91.12 125 SER A CA 1
ATOM 1022 C C . SER A 1 125 ? -18.998 -4.933 13.074 1.00 91.12 125 SER A C 1
ATOM 1024 O O . SER A 1 125 ? -19.826 -4.230 13.641 1.00 91.12 125 SER A O 1
ATOM 1026 N N . ASN A 1 126 ? -17.758 -5.115 13.540 1.00 84.81 126 ASN A N 1
ATOM 1027 C CA . ASN A 1 126 ? -17.214 -4.536 14.762 1.00 84.81 126 ASN A CA 1
ATOM 1028 C C . ASN A 1 126 ? -15.742 -4.126 14.530 1.00 84.81 126 ASN A C 1
ATOM 1030 O O . ASN A 1 126 ? -14.975 -4.939 13.998 1.00 84.81 126 ASN A O 1
ATOM 1034 N N . PRO A 1 127 ? -15.305 -2.917 14.939 1.00 84.62 127 PRO A N 1
ATOM 1035 C CA . PRO A 1 127 ? -13.905 -2.502 14.827 1.00 84.62 127 PRO A CA 1
ATOM 1036 C C . PRO A 1 127 ? -12.912 -3.337 15.654 1.00 84.62 127 PRO A C 1
ATOM 1038 O O . PRO A 1 127 ? -11.718 -3.337 15.354 1.00 84.62 127 PRO A O 1
ATOM 1041 N N . LEU A 1 128 ? -13.370 -4.063 16.677 1.00 83.81 128 LEU A N 1
ATOM 1042 C CA . LEU A 1 128 ? -12.492 -4.931 17.465 1.00 83.81 128 LEU A CA 1
ATOM 1043 C C . LEU A 1 128 ? -11.937 -6.102 16.632 1.00 83.81 128 LEU A C 1
ATOM 1045 O O . LEU A 1 128 ? -10.727 -6.329 16.613 1.00 83.81 128 LEU A O 1
ATOM 1049 N N . ASP A 1 129 ? -12.800 -6.794 15.883 1.00 87.69 129 ASP A N 1
ATOM 1050 C CA . ASP A 1 129 ? -12.402 -7.904 15.001 1.00 87.69 129 ASP A CA 1
ATOM 1051 C C . ASP A 1 129 ? -11.464 -7.427 13.882 1.00 87.69 129 ASP A C 1
ATOM 1053 O O . ASP A 1 129 ? -10.520 -8.118 13.485 1.00 87.69 129 ASP A O 1
ATOM 1057 N N . LEU A 1 130 ? -11.701 -6.201 13.406 1.00 92.75 130 LEU A N 1
ATOM 1058 C CA . LEU A 1 130 ? -10.869 -5.530 12.417 1.00 92.75 130 LEU A CA 1
ATOM 1059 C C . LEU A 1 130 ? -9.426 -5.357 12.916 1.00 92.75 130 LEU A C 1
ATOM 1061 O O . LEU A 1 130 ? -8.494 -5.599 12.149 1.00 92.75 130 LEU A O 1
ATOM 1065 N N . MET A 1 131 ? -9.222 -4.961 14.177 1.00 91.75 131 MET A N 1
ATOM 1066 C CA . MET A 1 131 ? -7.879 -4.768 14.739 1.00 91.75 131 MET A CA 1
ATOM 1067 C C . MET A 1 131 ? -7.072 -6.073 14.728 1.00 91.75 131 MET A C 1
ATOM 1069 O O . MET A 1 131 ? -5.901 -6.071 14.341 1.00 91.75 131 MET A O 1
ATOM 1073 N N . THR A 1 132 ? -7.697 -7.198 15.087 1.00 92.00 132 THR A N 1
ATOM 1074 C CA . THR A 1 132 ? -7.053 -8.519 15.023 1.00 92.00 132 THR A CA 1
ATOM 1075 C C . THR A 1 132 ? -6.663 -8.875 13.588 1.00 92.00 132 THR A C 1
ATOM 1077 O O . THR A 1 132 ? -5.549 -9.346 13.354 1.00 92.00 132 THR A O 1
ATOM 1080 N N . HIS A 1 133 ? -7.527 -8.595 12.605 1.00 95.62 133 HIS A N 1
ATOM 1081 C CA . HIS A 1 133 ? -7.200 -8.812 11.191 1.00 95.62 133 HIS A CA 1
ATOM 1082 C C . HIS A 1 133 ? -6.063 -7.905 10.701 1.00 95.62 133 HIS A C 1
ATOM 1084 O O . HIS A 1 133 ? -5.169 -8.379 10.002 1.00 95.62 133 HIS A O 1
ATOM 1090 N N . MET A 1 134 ? -6.047 -6.628 11.104 1.00 96.25 134 MET A N 1
ATOM 1091 C CA . MET A 1 134 ? -4.961 -5.689 10.790 1.00 96.25 134 MET A CA 1
ATOM 1092 C C . MET A 1 134 ? -3.611 -6.200 11.300 1.00 96.25 134 MET A C 1
ATOM 1094 O O . MET A 1 134 ? -2.653 -6.253 10.530 1.00 96.25 134 MET A O 1
ATOM 1098 N N . LEU A 1 135 ? -3.534 -6.596 12.576 1.00 94.62 135 LEU A N 1
ATOM 1099 C CA . LEU A 1 135 ? -2.299 -7.115 13.171 1.00 94.62 135 LEU A CA 1
ATOM 1100 C C . LEU A 1 135 ? -1.862 -8.414 12.494 1.00 94.62 135 LEU A C 1
ATOM 1102 O O . LEU A 1 135 ? -0.685 -8.562 12.170 1.00 94.62 135 LEU A O 1
ATOM 1106 N N . LYS A 1 136 ? -2.801 -9.320 12.202 1.00 95.81 136 LYS A N 1
ATOM 1107 C CA . LYS A 1 136 ? -2.503 -10.547 11.458 1.00 95.81 136 LYS A CA 1
ATOM 1108 C C . LYS A 1 136 ? -1.899 -10.243 10.086 1.00 95.81 136 LYS A C 1
ATOM 1110 O O . LYS A 1 136 ? -0.848 -10.777 9.750 1.00 95.81 136 LYS A O 1
ATOM 1115 N N . ARG A 1 137 ? -2.529 -9.362 9.302 1.00 96.69 137 ARG A N 1
ATOM 1116 C CA . ARG A 1 137 ? -2.048 -8.969 7.966 1.00 96.69 137 ARG A CA 1
ATOM 1117 C C . ARG A 1 137 ? -0.657 -8.347 8.027 1.00 96.69 137 ARG A C 1
ATOM 1119 O O . ARG A 1 137 ? 0.216 -8.761 7.278 1.00 96.69 137 ARG A O 1
ATOM 1126 N N . VAL A 1 138 ? -0.421 -7.414 8.943 1.00 96.25 138 VAL A N 1
ATOM 1127 C CA . VAL A 1 138 ? 0.891 -6.768 9.104 1.00 96.25 138 VAL A CA 1
ATOM 1128 C C . VAL A 1 138 ? 2.008 -7.773 9.428 1.00 96.25 138 VAL A C 1
ATOM 1130 O O . VAL A 1 138 ? 3.128 -7.594 8.956 1.00 96.25 138 VAL A O 1
ATOM 1133 N N . ASN A 1 139 ? 1.709 -8.828 10.192 1.00 96.25 139 ASN A N 1
ATOM 1134 C CA . ASN A 1 139 ? 2.684 -9.857 10.566 1.00 96.25 139 ASN A CA 1
ATOM 1135 C C . ASN A 1 139 ? 2.871 -10.947 9.494 1.00 96.25 139 ASN A C 1
ATOM 1137 O O . ASN A 1 139 ? 3.983 -11.421 9.280 1.00 96.25 139 ASN A O 1
ATOM 1141 N N . GLU A 1 140 ? 1.801 -11.365 8.815 1.00 95.75 140 GLU A N 1
ATOM 1142 C CA . GLU A 1 140 ? 1.812 -12.573 7.974 1.00 95.75 140 GLU A CA 1
ATOM 1143 C C . GLU A 1 140 ? 1.784 -12.283 6.461 1.00 95.75 140 GLU A C 1
ATOM 1145 O O . GLU A 1 140 ? 2.117 -13.153 5.647 1.00 95.75 140 GLU A O 1
ATOM 1150 N N . ALA A 1 141 ? 1.374 -11.084 6.037 1.00 95.75 141 ALA A N 1
ATOM 1151 C CA . ALA A 1 141 ? 1.125 -10.803 4.628 1.00 95.75 141 ALA A CA 1
ATOM 1152 C C . ALA A 1 141 ? 2.412 -10.499 3.846 1.00 95.75 141 ALA A C 1
ATOM 1154 O O . ALA A 1 141 ? 2.965 -9.397 3.852 1.00 95.75 141 ALA A O 1
ATOM 1155 N N . ALA A 1 142 ? 2.850 -11.485 3.064 1.00 94.62 142 ALA A N 1
ATOM 1156 C CA . ALA A 1 142 ? 4.031 -11.359 2.218 1.00 94.62 142 ALA A CA 1
ATOM 1157 C C . ALA A 1 142 ? 3.870 -10.365 1.047 1.00 94.62 142 ALA A C 1
ATOM 1159 O O . ALA A 1 142 ? 4.881 -9.964 0.464 1.00 94.62 142 ALA A O 1
ATOM 1160 N N . ASP A 1 143 ? 2.642 -9.979 0.679 1.00 95.94 143 ASP A N 1
ATOM 1161 C CA . ASP A 1 143 ? 2.372 -9.035 -0.412 1.00 95.94 143 ASP A CA 1
ATOM 1162 C C . ASP A 1 143 ? 2.806 -7.607 -0.058 1.00 95.94 143 ASP A C 1
ATOM 1164 O O . ASP A 1 143 ? 3.726 -7.093 -0.691 1.00 95.94 143 ASP A O 1
ATOM 1168 N N . ILE A 1 144 ? 2.229 -6.993 0.975 1.00 95.56 144 ILE A N 1
ATOM 1169 C CA . ILE A 1 144 ? 2.567 -5.643 1.442 1.00 95.56 144 ILE A CA 1
ATOM 1170 C C . ILE A 1 144 ? 3.981 -5.572 2.028 1.00 95.56 144 ILE A C 1
ATOM 1172 O O . ILE A 1 144 ? 4.629 -4.534 1.912 1.00 95.56 144 ILE A O 1
ATOM 1176 N N . ALA A 1 145 ? 4.499 -6.674 2.588 1.00 94.19 145 ALA A N 1
ATOM 1177 C CA . ALA A 1 145 ? 5.882 -6.754 3.053 1.00 94.19 145 ALA A CA 1
ATOM 1178 C C . ALA A 1 145 ? 6.882 -6.736 1.883 1.00 94.19 145 ALA A C 1
ATOM 1180 O O . ALA A 1 145 ? 7.856 -5.985 1.912 1.00 94.19 145 ALA A O 1
ATOM 1181 N N . SER A 1 146 ? 6.631 -7.517 0.822 1.00 93.75 146 SER A N 1
ATOM 1182 C CA . SER A 1 146 ? 7.513 -7.554 -0.358 1.00 93.75 146 SER A CA 1
ATOM 1183 C C . SER A 1 146 ? 7.358 -6.315 -1.233 1.00 93.75 146 SER A C 1
ATOM 1185 O O . SER A 1 146 ? 8.349 -5.781 -1.720 1.00 93.75 146 SER A O 1
ATOM 1187 N N . MET A 1 147 ? 6.117 -5.876 -1.446 1.00 95.62 147 MET A N 1
ATOM 1188 C CA . MET A 1 147 ? 5.745 -4.738 -2.287 1.00 95.62 147 MET A CA 1
ATOM 1189 C C . MET A 1 147 ? 5.531 -3.466 -1.459 1.00 95.62 147 MET A C 1
ATOM 1191 O O . MET A 1 147 ? 4.646 -2.659 -1.759 1.00 95.62 147 MET A O 1
ATOM 1195 N N . PHE A 1 148 ? 6.347 -3.276 -0.418 1.00 93.69 148 PHE A N 1
ATOM 1196 C CA . PHE A 1 148 ? 6.295 -2.103 0.449 1.00 93.69 148 PHE A CA 1
ATOM 1197 C C . PHE A 1 148 ? 6.333 -0.807 -0.366 1.00 93.69 148 PHE A C 1
ATOM 1199 O O . PHE A 1 148 ? 6.950 -0.744 -1.436 1.00 93.69 148 PHE A O 1
ATOM 1206 N N . LYS A 1 149 ? 5.638 0.227 0.117 1.00 93.06 149 LYS A N 1
ATOM 1207 C CA . LYS A 1 149 ? 5.409 1.505 -0.586 1.00 93.06 149 LYS A CA 1
ATOM 1208 C C . LYS A 1 149 ? 4.627 1.423 -1.912 1.00 93.06 149 LYS A C 1
ATOM 1210 O O . LYS A 1 149 ? 4.310 2.473 -2.470 1.00 93.06 149 LYS A O 1
ATOM 1215 N N . SER A 1 150 ? 4.311 0.227 -2.415 1.00 94.88 150 SER A N 1
ATOM 1216 C CA . SER A 1 150 ? 3.660 0.018 -3.720 1.00 94.88 150 SER A CA 1
ATOM 1217 C C . SER A 1 150 ? 2.263 -0.583 -3.578 1.00 94.88 150 SER A C 1
ATOM 1219 O O . SER A 1 150 ? 1.318 -0.086 -4.194 1.00 94.88 150 SER A O 1
ATOM 1221 N N . LEU A 1 151 ? 2.132 -1.622 -2.750 1.00 96.88 151 LEU A N 1
ATOM 1222 C CA . LEU A 1 151 ? 0.860 -2.222 -2.353 1.00 96.88 151 LEU A CA 1
ATOM 1223 C C . LEU A 1 151 ? 0.572 -1.921 -0.878 1.00 96.88 151 LEU A C 1
ATOM 1225 O O . LEU A 1 151 ? 1.488 -1.853 -0.059 1.00 96.88 151 LEU A O 1
ATOM 1229 N N . CYS A 1 152 ? -0.705 -1.760 -0.558 1.00 97.56 152 CYS A N 1
ATOM 1230 C CA . CYS A 1 152 ? -1.211 -1.506 0.785 1.00 97.56 152 CYS A CA 1
ATOM 1231 C C . CYS A 1 152 ? -2.546 -2.202 0.988 1.00 97.56 152 CYS A C 1
ATOM 1233 O O . CYS A 1 152 ? -3.246 -2.545 0.034 1.00 97.56 152 CYS A O 1
ATOM 1235 N N . ASP A 1 153 ? -2.908 -2.345 2.251 1.00 98.25 153 ASP A N 1
ATOM 1236 C CA . ASP A 1 153 ? -4.249 -2.740 2.634 1.00 98.25 153 ASP A CA 1
ATOM 1237 C C . ASP A 1 153 ? -5.095 -1.499 2.901 1.00 98.25 153 ASP A C 1
ATOM 1239 O O . ASP A 1 153 ? -4.584 -0.452 3.306 1.00 98.25 153 ASP A O 1
ATOM 1243 N N . ILE A 1 154 ? -6.392 -1.599 2.633 1.00 98.06 154 ILE A N 1
ATOM 1244 C CA . ILE A 1 154 ? -7.328 -0.486 2.759 1.00 98.06 154 ILE A CA 1
ATOM 1245 C C . ILE A 1 154 ? -8.509 -0.932 3.595 1.00 98.06 154 ILE A C 1
ATOM 1247 O O . ILE A 1 154 ? -9.096 -1.977 3.339 1.00 98.06 154 ILE A O 1
ATOM 1251 N N . VAL A 1 155 ? -8.900 -0.102 4.547 1.00 97.81 155 VAL A N 1
ATOM 1252 C CA . VAL A 1 155 ? 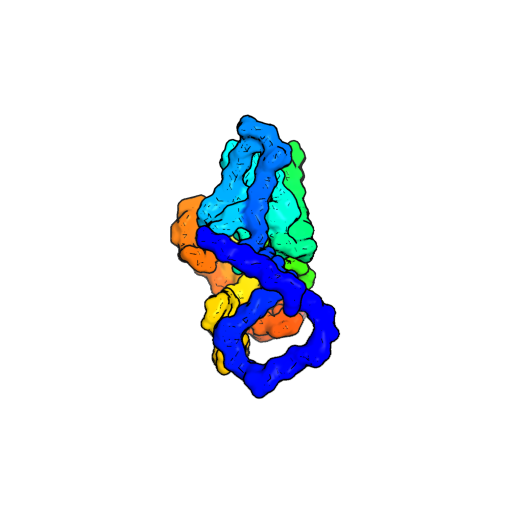-10.116 -0.281 5.327 1.00 97.81 155 VAL A CA 1
ATOM 1253 C C . VAL A 1 155 ? -11.054 0.853 4.998 1.00 97.81 155 VAL A C 1
ATOM 1255 O O . VAL A 1 155 ? -10.712 2.013 5.205 1.00 97.81 155 VAL A O 1
ATOM 1258 N N . VAL A 1 156 ? -12.221 0.513 4.471 1.00 96.81 156 VAL A N 1
ATOM 1259 C CA . VAL A 1 156 ? -13.293 1.460 4.183 1.00 96.81 156 VAL A CA 1
ATOM 1260 C C . VAL A 1 156 ? -14.360 1.289 5.248 1.00 96.81 156 VAL A C 1
ATOM 1262 O O . VAL A 1 156 ? -14.945 0.210 5.353 1.00 96.81 156 VAL A O 1
ATOM 1265 N N . PHE A 1 157 ? -14.596 2.329 6.037 1.00 95.06 157 PHE A N 1
ATOM 1266 C CA . PHE A 1 157 ? -15.638 2.338 7.054 1.00 95.06 157 PHE A CA 1
ATOM 1267 C C . PHE A 1 157 ? -16.975 2.785 6.463 1.00 95.06 157 PHE A C 1
ATOM 1269 O O . PHE A 1 157 ? -17.030 3.500 5.457 1.00 95.06 157 PHE A O 1
ATOM 1276 N N . ASP A 1 158 ? -18.063 2.370 7.107 1.00 92.31 158 ASP A N 1
ATOM 1277 C CA . ASP A 1 158 ? -19.343 3.047 6.936 1.00 92.31 158 ASP A CA 1
ATOM 1278 C C . ASP A 1 158 ? -19.300 4.479 7.506 1.00 92.31 158 ASP A C 1
ATOM 1280 O O . ASP A 1 158 ? -18.345 4.896 8.162 1.00 92.31 158 ASP A O 1
ATOM 1284 N N . GLU A 1 159 ? -20.356 5.253 7.261 1.00 87.25 159 GLU A N 1
ATOM 1285 C CA . GLU A 1 159 ? -20.475 6.631 7.762 1.00 87.25 159 GLU A CA 1
ATOM 1286 C C . GLU A 1 159 ? -20.479 6.718 9.301 1.00 87.25 159 GLU A C 1
ATOM 1288 O O . GLU A 1 159 ? -20.238 7.784 9.861 1.00 87.25 159 GLU A O 1
ATOM 1293 N N . GLN A 1 160 ? -20.749 5.607 9.994 1.00 83.94 160 GLN A N 1
ATOM 1294 C CA . GLN A 1 160 ? -20.857 5.533 11.453 1.00 83.94 160 GLN A CA 1
ATOM 1295 C C . GLN A 1 160 ? -19.562 5.041 12.126 1.00 83.94 160 GLN A C 1
ATOM 1297 O O . GLN A 1 160 ? -19.472 5.063 13.360 1.00 83.94 160 GLN A O 1
ATOM 1302 N N . GLY A 1 161 ? -18.577 4.581 11.348 1.00 83.81 161 GLY A N 1
ATOM 1303 C CA . GLY A 1 161 ? -17.342 3.968 11.829 1.00 83.81 161 GLY A CA 1
ATOM 1304 C C . GLY A 1 161 ? -17.531 2.615 12.529 1.00 83.81 161 GLY A C 1
ATOM 1305 O O . GLY A 1 161 ? -16.688 2.255 13.349 1.00 83.81 161 GLY A O 1
ATOM 1306 N N . ILE A 1 162 ? -18.634 1.894 12.281 1.00 85.56 162 ILE A N 1
ATOM 1307 C CA . ILE A 1 162 ? -18.942 0.618 12.962 1.00 85.56 162 ILE A CA 1
ATOM 1308 C C . ILE A 1 162 ? -18.573 -0.564 12.073 1.00 85.56 162 ILE A C 1
ATOM 1310 O O . ILE A 1 162 ? -17.734 -1.389 12.438 1.00 85.56 162 ILE A O 1
ATOM 1314 N N . SER A 1 163 ? -19.202 -0.653 10.904 1.00 92.62 163 SER A N 1
ATOM 1315 C CA . SER A 1 163 ? -18.884 -1.688 9.933 1.00 92.62 163 SER A CA 1
ATOM 1316 C C . SER A 1 163 ? -17.767 -1.228 9.005 1.00 92.62 163 SER A C 1
ATOM 1318 O O . SER A 1 163 ? -17.572 -0.034 8.756 1.00 92.62 163 SER A O 1
ATOM 1320 N N . SER A 1 164 ? -16.994 -2.186 8.501 1.00 95.50 164 SER A N 1
ATOM 1321 C CA . SER A 1 164 ? -15.904 -1.896 7.575 1.00 95.50 164 SER A CA 1
ATOM 1322 C C . SER A 1 164 ? -15.689 -3.002 6.552 1.00 95.50 164 SER A C 1
ATOM 1324 O O . SER A 1 164 ? -16.049 -4.163 6.757 1.00 95.50 164 SER A O 1
ATOM 1326 N N . SER A 1 165 ? -15.098 -2.625 5.421 1.00 97.31 165 SER A N 1
ATOM 1327 C CA . SER A 1 165 ? -14.613 -3.536 4.387 1.00 97.31 165 SER A CA 1
ATOM 1328 C C . SER A 1 165 ? -13.101 -3.400 4.255 1.00 97.31 165 SER A C 1
ATOM 1330 O O . SER A 1 165 ? -12.588 -2.305 4.039 1.00 97.31 165 SER A O 1
ATOM 1332 N N . TYR A 1 166 ? -12.396 -4.520 4.373 1.00 98.06 166 TYR A N 1
ATOM 1333 C CA . TYR A 1 166 ? -10.944 -4.619 4.311 1.00 98.06 166 TYR A CA 1
ATOM 1334 C C . TYR A 1 166 ? -10.509 -5.175 2.957 1.00 98.06 166 TYR A C 1
ATOM 1336 O O . TYR A 1 166 ? -10.789 -6.329 2.635 1.00 98.06 166 TYR A O 1
ATOM 1344 N N . LEU A 1 167 ? -9.829 -4.359 2.162 1.00 98.19 167 LEU A N 1
ATOM 1345 C CA . LEU A 1 167 ? -9.320 -4.692 0.839 1.00 98.19 167 LEU A CA 1
ATOM 1346 C C . LEU A 1 167 ? -7.820 -4.960 0.943 1.00 98.19 167 LEU A C 1
ATOM 1348 O O . LEU A 1 167 ? -7.044 -4.078 1.304 1.00 98.19 167 LEU A O 1
ATOM 1352 N N . GLU A 1 168 ? -7.409 -6.169 0.580 1.00 97.56 168 GLU A N 1
ATOM 1353 C CA . GLU A 1 168 ? -6.013 -6.601 0.694 1.00 97.56 168 GLU A CA 1
ATOM 1354 C C . GLU A 1 168 ? -5.208 -6.304 -0.580 1.00 97.56 168 GLU A C 1
ATOM 1356 O O . GLU A 1 168 ? -5.679 -6.569 -1.696 1.00 97.56 168 GLU A O 1
ATOM 1361 N N . ALA A 1 169 ? -3.962 -5.852 -0.415 1.00 96.56 169 ALA A N 1
ATOM 1362 C CA . ALA A 1 169 ? -2.943 -5.695 -1.456 1.00 96.56 169 ALA A CA 1
ATOM 1363 C C . ALA A 1 169 ? -3.353 -4.808 -2.652 1.00 96.56 169 ALA A C 1
ATOM 1365 O O . ALA A 1 169 ? -3.105 -5.142 -3.817 1.00 96.56 169 ALA A O 1
ATOM 1366 N N . PHE A 1 170 ? -3.989 -3.673 -2.373 1.00 97.44 170 PHE A N 1
ATOM 1367 C CA . PHE A 1 170 ? -4.384 -2.664 -3.354 1.00 97.44 170 PHE A CA 1
ATOM 1368 C C . PHE A 1 170 ? -3.210 -1.731 -3.734 1.00 97.44 170 PHE A C 1
ATOM 1370 O O . PHE A 1 170 ? -2.352 -1.457 -2.894 1.00 97.44 170 PHE A O 1
ATOM 1377 N N . PRO A 1 171 ? -3.134 -1.195 -4.971 1.00 96.06 171 PRO A N 1
ATOM 1378 C CA . PRO A 1 171 ? -2.101 -0.226 -5.348 1.00 96.06 171 PRO A CA 1
ATOM 1379 C C . PRO A 1 171 ? -2.245 1.100 -4.599 1.00 96.06 171 PRO A C 1
ATOM 1381 O O . PRO A 1 171 ? -3.201 1.843 -4.820 1.00 96.06 171 PRO A O 1
ATOM 1384 N N . CYS A 1 172 ? -1.256 1.469 -3.788 1.00 95.19 172 CYS A N 1
ATOM 1385 C CA . CYS A 1 172 ? -1.338 2.694 -2.979 1.00 95.19 172 CYS A CA 1
ATOM 1386 C C . CYS A 1 172 ? -1.471 3.961 -3.818 1.00 95.19 172 CYS A C 1
ATOM 1388 O O . CYS A 1 172 ? -2.167 4.901 -3.446 1.00 95.19 172 CYS A O 1
ATOM 1390 N N . LEU A 1 173 ? -0.853 3.967 -4.999 1.00 93.06 173 LEU A N 1
ATOM 1391 C CA . LEU A 1 173 ? -0.896 5.099 -5.921 1.00 93.06 173 LEU A CA 1
ATOM 1392 C C . LEU A 1 173 ? -2.255 5.257 -6.630 1.00 93.06 173 LEU A C 1
ATOM 1394 O O . LEU A 1 173 ? -2.449 6.232 -7.347 1.00 93.06 173 LEU A O 1
ATOM 1398 N N . LEU A 1 174 ? -3.195 4.323 -6.437 1.00 94.62 174 LEU A N 1
ATOM 1399 C CA . LEU A 1 174 ? -4.572 4.417 -6.931 1.00 94.62 174 LEU A CA 1
ATOM 1400 C C . LEU A 1 174 ? -5.579 4.819 -5.846 1.00 94.62 174 LEU A C 1
ATOM 1402 O O . LEU A 1 174 ? -6.780 4.780 -6.110 1.00 94.62 174 LEU A O 1
ATOM 1406 N N . ILE A 1 175 ? -5.128 5.223 -4.652 1.00 94.31 175 ILE A N 1
ATOM 1407 C CA . ILE A 1 175 ? -6.022 5.511 -3.522 1.00 94.31 175 ILE A CA 1
ATOM 1408 C C . ILE A 1 175 ? -7.082 6.570 -3.846 1.00 94.31 175 ILE A C 1
ATOM 1410 O O . ILE A 1 175 ? -8.252 6.364 -3.549 1.00 94.31 175 ILE A O 1
ATOM 1414 N N . SER A 1 176 ? -6.730 7.654 -4.545 1.00 93.62 176 SER A N 1
ATOM 1415 C CA . SER A 1 176 ? -7.684 8.717 -4.906 1.00 93.62 176 SER A CA 1
ATOM 1416 C C . SER A 1 176 ? -8.788 8.243 -5.856 1.00 93.62 176 SER A C 1
ATOM 1418 O O . SER A 1 176 ? -9.834 8.873 -5.998 1.00 93.62 176 SER A O 1
ATOM 1420 N N . ARG A 1 177 ? -8.568 7.097 -6.505 1.00 94.25 177 ARG A N 1
ATOM 1421 C CA . ARG A 1 177 ? -9.499 6.440 -7.421 1.00 94.25 177 ARG A CA 1
ATOM 1422 C C . ARG A 1 177 ? -9.964 5.095 -6.882 1.00 94.25 177 ARG A C 1
ATOM 1424 O O . ARG A 1 177 ? -10.388 4.262 -7.681 1.00 94.25 177 ARG A O 1
ATOM 1431 N N . LEU A 1 178 ? -9.925 4.896 -5.561 1.00 95.31 178 LEU A N 1
ATOM 1432 C CA . LEU A 1 178 ? -10.292 3.647 -4.896 1.00 95.31 178 LEU A CA 1
ATOM 1433 C C . LEU A 1 178 ? -11.604 3.080 -5.439 1.00 95.31 178 LEU A C 1
ATOM 1435 O O . LEU A 1 178 ? -11.592 1.985 -5.990 1.00 95.31 178 LEU A O 1
ATOM 1439 N N . SER A 1 179 ? -12.694 3.853 -5.416 1.00 94.25 179 SER A N 1
ATOM 1440 C CA . SER A 1 179 ? -14.004 3.366 -5.869 1.00 94.25 179 SER A CA 1
ATOM 1441 C C . SER A 1 179 ? -14.025 2.954 -7.341 1.00 94.25 179 SER A C 1
ATOM 1443 O O . SER A 1 179 ? -14.647 1.961 -7.708 1.00 94.25 179 SER A O 1
ATOM 1445 N N . LYS A 1 180 ? -13.293 3.678 -8.197 1.00 93.56 180 LYS A N 1
ATOM 1446 C CA . LYS A 1 180 ? -13.176 3.347 -9.626 1.00 93.56 180 LYS A CA 1
ATOM 1447 C C . LYS A 1 180 ? -12.289 2.127 -9.869 1.00 93.56 180 LYS A C 1
ATOM 1449 O O . LYS A 1 180 ? -12.509 1.429 -10.851 1.00 93.56 180 LYS A O 1
ATOM 1454 N N . GLY A 1 181 ? -11.278 1.904 -9.031 1.00 92.56 181 GLY A N 1
ATOM 1455 C CA . GLY A 1 181 ? -10.294 0.832 -9.187 1.00 92.56 181 GLY A CA 1
ATOM 1456 C C . GLY A 1 181 ? -10.672 -0.481 -8.503 1.00 92.56 181 GLY A C 1
ATOM 1457 O O . GLY A 1 181 ? -10.231 -1.532 -8.956 1.00 92.56 181 GLY A O 1
ATOM 1458 N N . SER A 1 182 ? -11.470 -0.431 -7.435 1.00 95.69 182 SER A N 1
ATOM 1459 C CA . SER A 1 182 ? -11.843 -1.600 -6.631 1.00 95.69 182 SER A CA 1
ATOM 1460 C C . SER A 1 182 ? -13.309 -2.011 -6.774 1.00 95.69 182 SER A C 1
ATOM 1462 O O . SER A 1 182 ? -13.660 -3.137 -6.425 1.00 95.69 182 SER A O 1
ATOM 1464 N N . GLY A 1 183 ? -14.171 -1.106 -7.244 1.00 95.06 183 GLY A N 1
ATOM 1465 C CA . GLY A 1 183 ? -15.618 -1.303 -7.272 1.00 95.06 183 GLY A CA 1
ATOM 1466 C C . GLY A 1 183 ? -16.306 -1.150 -5.911 1.00 95.06 183 GLY A C 1
ATOM 1467 O O . GLY A 1 183 ? -17.507 -1.389 -5.827 1.00 95.06 183 GLY A O 1
ATOM 1468 N N . HIS A 1 184 ? -15.587 -0.745 -4.856 1.00 94.81 184 HIS A N 1
ATOM 1469 C CA . HIS A 1 184 ? -16.151 -0.476 -3.526 1.00 94.81 184 HIS A CA 1
ATOM 1470 C C . HIS A 1 184 ? -16.390 1.017 -3.316 1.00 94.81 184 HIS A C 1
ATOM 1472 O O . HIS A 1 184 ? -15.497 1.825 -3.552 1.00 94.81 184 HIS A O 1
ATOM 1478 N N . ASN A 1 185 ? -17.566 1.400 -2.821 1.00 91.88 185 ASN A N 1
ATOM 1479 C CA . ASN A 1 185 ? -17.830 2.796 -2.474 1.00 91.88 185 ASN A CA 1
ATOM 1480 C C . ASN A 1 185 ? -17.041 3.192 -1.222 1.00 91.88 185 ASN A C 1
ATOM 1482 O O . ASN A 1 185 ? -17.152 2.531 -0.195 1.00 91.88 185 ASN A O 1
ATOM 1486 N N . ALA A 1 186 ? -16.291 4.289 -1.302 1.00 89.81 186 ALA A N 1
ATOM 1487 C CA . ALA A 1 186 ? -15.506 4.849 -0.204 1.00 89.81 186 ALA A CA 1
ATOM 1488 C C . ALA A 1 186 ? -16.084 6.197 0.252 1.00 89.81 186 ALA A C 1
ATOM 1490 O O . ALA A 1 186 ? -15.454 7.241 0.094 1.00 89.81 186 ALA A O 1
ATOM 1491 N N . ASN A 1 187 ? -17.328 6.165 0.741 1.00 86.50 187 ASN A N 1
ATOM 1492 C CA . ASN A 1 187 ? -18.042 7.363 1.199 1.00 86.50 187 ASN A CA 1
ATOM 1493 C C . ASN A 1 187 ? -17.711 7.725 2.654 1.00 86.50 187 ASN A C 1
ATOM 1495 O O . ASN A 1 187 ? -17.778 8.898 3.010 1.00 86.50 187 ASN A O 1
ATOM 1499 N N . GLY A 1 188 ? -17.378 6.729 3.480 1.00 91.81 188 GLY A N 1
ATOM 1500 C CA . GLY A 1 188 ? -16.952 6.929 4.861 1.00 91.81 188 GLY A CA 1
ATOM 1501 C C . GLY A 1 188 ? -15.436 7.114 5.001 1.00 91.81 188 GLY A C 1
ATOM 1502 O O . GLY A 1 188 ? -14.714 7.168 3.996 1.00 91.81 188 GLY A O 1
ATOM 1503 N N . PRO A 1 189 ? -14.945 7.180 6.249 1.00 95.12 189 PRO A N 1
ATOM 1504 C CA . PRO A 1 189 ? -13.521 7.248 6.541 1.00 95.12 189 PRO A CA 1
ATOM 1505 C C . PRO A 1 189 ? -12.742 6.056 5.979 1.00 95.12 189 PRO A C 1
ATOM 1507 O O . PRO A 1 189 ? -13.271 4.952 5.814 1.00 95.12 189 PRO A O 1
ATOM 1510 N N . VAL A 1 190 ? -11.456 6.272 5.708 1.00 96.94 190 VAL A N 1
ATOM 1511 C CA . VAL A 1 190 ? -10.568 5.265 5.124 1.00 96.94 190 VAL A CA 1
ATOM 1512 C C . VAL A 1 190 ? -9.262 5.183 5.901 1.00 96.94 190 VAL A C 1
ATOM 1514 O O . VAL A 1 190 ? -8.614 6.200 6.143 1.00 96.94 190 VAL A O 1
ATOM 1517 N N . ILE A 1 191 ? -8.837 3.963 6.232 1.00 97.69 191 ILE A N 1
ATOM 1518 C CA . ILE A 1 191 ? -7.473 3.687 6.694 1.00 97.69 191 ILE A CA 1
ATOM 1519 C C . ILE A 1 191 ? -6.691 3.010 5.573 1.00 97.69 191 ILE A C 1
ATOM 1521 O O . ILE A 1 191 ? -7.151 2.026 5.002 1.00 97.69 191 ILE A O 1
ATOM 1525 N N . VAL A 1 192 ? -5.490 3.502 5.282 1.00 98.12 192 VAL A N 1
ATOM 1526 C CA . VAL A 1 192 ? -4.534 2.856 4.376 1.00 98.12 192 VAL A CA 1
ATOM 1527 C C . VAL A 1 192 ? -3.343 2.362 5.184 1.00 98.12 192 VAL A C 1
ATOM 1529 O O . VAL A 1 192 ? -2.707 3.138 5.894 1.00 98.12 192 VAL A O 1
ATOM 1532 N N . ILE A 1 193 ? -3.033 1.076 5.066 1.00 98.19 193 ILE A N 1
ATOM 1533 C CA . ILE A 1 193 ? -1.957 0.402 5.792 1.00 98.19 193 ILE A CA 1
ATOM 1534 C C . ILE A 1 193 ? -0.866 0.046 4.791 1.00 98.19 193 ILE A C 1
ATOM 1536 O O . ILE A 1 193 ? -1.075 -0.770 3.896 1.00 98.19 193 ILE A O 1
ATOM 1540 N N . SER A 1 194 ? 0.309 0.648 4.933 1.00 96.62 194 SER A N 1
ATOM 1541 C CA . SER A 1 194 ? 1.457 0.378 4.066 1.00 96.62 194 SER A CA 1
ATOM 1542 C C . SER A 1 194 ? 2.675 0.029 4.899 1.00 96.62 194 SER A C 1
ATOM 1544 O O . SER A 1 194 ? 3.027 0.766 5.816 1.00 96.62 194 SER A O 1
ATOM 1546 N N . MET A 1 195 ? 3.402 -1.011 4.496 1.00 95.94 195 MET A N 1
ATOM 1547 C CA . MET A 1 195 ? 4.765 -1.221 4.980 1.00 95.94 195 MET A CA 1
ATOM 1548 C C . MET A 1 195 ? 5.685 -0.166 4.363 1.00 95.94 195 MET A C 1
ATOM 1550 O O . MET A 1 195 ? 5.574 0.136 3.165 1.00 95.94 195 MET A O 1
ATOM 1554 N N . GLN A 1 196 ? 6.567 0.424 5.167 1.00 93.31 196 GLN A N 1
ATOM 1555 C CA . GLN A 1 196 ? 7.502 1.460 4.734 1.00 93.31 196 GLN A CA 1
ATOM 1556 C C . GLN A 1 196 ? 8.855 1.338 5.422 1.00 93.31 196 GLN A C 1
ATOM 1558 O O . GLN A 1 196 ? 8.982 0.776 6.500 1.00 93.31 196 GLN A O 1
ATOM 1563 N N . THR A 1 197 ? 9.869 1.899 4.771 1.00 88.94 197 THR A N 1
ATOM 1564 C CA . THR A 1 197 ? 11.225 2.059 5.299 1.00 88.94 197 THR A CA 1
ATOM 1565 C C . THR A 1 197 ? 11.535 3.537 5.506 1.00 88.94 197 THR A C 1
ATOM 1567 O O . THR A 1 197 ? 11.035 4.389 4.754 1.00 88.94 197 THR A O 1
ATOM 1570 N N . GLY A 1 198 ? 12.391 3.836 6.480 1.00 80.81 198 GLY A N 1
ATOM 1571 C CA . GLY A 1 198 ? 12.887 5.185 6.735 1.00 80.81 198 GLY A CA 1
ATOM 1572 C C . GLY A 1 198 ? 13.910 5.667 5.699 1.00 80.81 198 GLY A C 1
ATOM 1573 O O . GLY A 1 198 ? 14.235 4.995 4.715 1.00 80.81 198 GLY A O 1
ATOM 1574 N N . ASN A 1 199 ? 14.444 6.867 5.934 1.00 70.94 199 ASN A N 1
ATOM 1575 C CA . ASN A 1 199 ? 15.327 7.574 4.995 1.00 70.94 199 ASN A CA 1
ATOM 1576 C C . ASN A 1 199 ? 16.766 7.027 4.927 1.00 70.94 199 ASN A C 1
ATOM 1578 O O . ASN A 1 199 ? 17.567 7.549 4.155 1.00 70.94 199 ASN A O 1
ATOM 1582 N N . PHE A 1 200 ? 17.100 5.986 5.693 1.00 62.12 200 PHE A N 1
ATOM 1583 C CA . PHE A 1 200 ? 18.464 5.452 5.795 1.00 62.12 200 PHE A CA 1
ATOM 1584 C C . PHE A 1 200 ? 18.758 4.318 4.801 1.00 62.12 200 PHE A C 1
ATOM 1586 O O . PHE A 1 200 ? 19.751 3.609 4.915 1.00 62.12 200 PHE A O 1
ATOM 1593 N N . THR A 1 201 ? 17.885 4.136 3.811 1.00 61.53 201 THR A N 1
ATOM 1594 C CA . THR A 1 201 ? 18.044 3.145 2.744 1.00 61.53 201 THR A CA 1
ATOM 1595 C C . THR A 1 201 ? 18.420 3.872 1.451 1.00 61.53 201 THR A C 1
ATOM 1597 O O . THR A 1 201 ? 17.567 4.414 0.753 1.00 61.53 201 THR A O 1
ATOM 1600 N N . GLY A 1 202 ? 19.718 3.965 1.145 1.00 63.25 202 GLY A N 1
ATOM 1601 C CA . GLY A 1 202 ? 20.193 4.690 -0.036 1.00 63.25 202 GLY A CA 1
ATOM 1602 C C . GLY A 1 202 ? 21.698 4.578 -0.271 1.00 63.25 202 GLY A C 1
ATOM 1603 O O . GLY A 1 202 ? 22.462 4.256 0.634 1.00 63.25 202 GLY A O 1
ATOM 1604 N N . ALA A 1 203 ? 22.126 4.842 -1.507 1.00 65.81 203 ALA A N 1
ATOM 1605 C CA . ALA A 1 203 ? 23.543 4.848 -1.859 1.00 65.81 203 ALA A CA 1
ATOM 1606 C C . ALA A 1 203 ? 24.289 5.940 -1.073 1.00 65.81 203 ALA A C 1
ATOM 1608 O O . ALA A 1 203 ? 23.853 7.089 -1.052 1.00 65.81 203 ALA A O 1
ATOM 1609 N N . GLY A 1 204 ? 25.408 5.577 -0.442 1.00 68.81 204 GLY A N 1
ATOM 1610 C CA . GLY A 1 204 ? 26.232 6.503 0.342 1.00 68.81 204 GLY A CA 1
ATOM 1611 C C . GLY A 1 204 ? 25.721 6.793 1.757 1.00 68.81 204 GLY A C 1
ATOM 1612 O O . GLY A 1 204 ? 26.319 7.615 2.444 1.00 68.81 204 GLY A O 1
ATOM 1613 N N . VAL A 1 205 ? 24.648 6.133 2.204 1.00 75.38 205 VAL A N 1
ATOM 1614 C CA . VAL A 1 205 ? 24.200 6.197 3.600 1.00 75.38 205 VAL A CA 1
ATOM 1615 C C . VAL A 1 205 ? 24.884 5.089 4.395 1.00 75.38 205 VAL A C 1
ATOM 1617 O O . VAL A 1 205 ? 24.941 3.952 3.927 1.00 75.38 205 VAL A O 1
ATOM 1620 N N . ASP A 1 206 ? 25.393 5.416 5.585 1.00 76.25 206 ASP A N 1
ATOM 1621 C CA . ASP A 1 206 ? 25.896 4.416 6.528 1.00 76.25 206 ASP A CA 1
ATOM 1622 C C . ASP A 1 206 ? 24.755 3.451 6.898 1.00 76.25 206 ASP A C 1
ATOM 1624 O O . ASP A 1 206 ? 23.721 3.900 7.403 1.00 76.25 206 ASP A O 1
ATOM 1628 N N . PRO A 1 207 ? 24.890 2.141 6.632 1.00 70.69 207 PRO A N 1
ATOM 1629 C CA . PRO A 1 207 ? 23.880 1.181 7.030 1.00 70.69 207 PRO A CA 1
ATOM 1630 C C . PRO A 1 207 ? 23.895 0.895 8.536 1.00 70.69 207 PRO A C 1
ATOM 1632 O O . PRO A 1 207 ? 22.931 0.310 9.010 1.00 70.69 207 PRO A O 1
ATOM 1635 N N . PHE A 1 208 ? 24.912 1.273 9.316 1.00 76.50 208 PHE A N 1
ATOM 1636 C CA . PHE A 1 208 ? 25.013 0.943 10.748 1.00 76.50 208 PHE A CA 1
ATOM 1637 C C . PHE A 1 208 ? 25.284 2.151 11.670 1.00 76.50 208 PHE A C 1
ATOM 1639 O O . PHE A 1 208 ? 26.139 2.049 12.553 1.00 76.50 208 PHE A O 1
ATOM 1646 N N . PRO A 1 209 ? 24.546 3.274 11.555 1.00 77.94 209 PRO A N 1
ATOM 1647 C CA . PRO A 1 209 ? 24.742 4.398 12.458 1.00 77.94 209 PRO A CA 1
ATOM 1648 C C . PRO A 1 209 ? 24.340 4.006 13.884 1.00 77.94 209 PRO A C 1
ATOM 1650 O O . PRO A 1 209 ? 23.398 3.240 14.090 1.00 77.94 209 PRO A O 1
ATOM 1653 N N . ALA A 1 210 ? 25.017 4.567 14.888 1.00 73.94 210 ALA A N 1
ATOM 1654 C CA . ALA A 1 210 ? 24.743 4.266 16.297 1.00 73.94 210 ALA A CA 1
ATOM 1655 C C . ALA A 1 210 ? 23.276 4.541 16.701 1.00 73.94 210 ALA A C 1
ATOM 1657 O O . ALA A 1 210 ? 22.716 3.829 17.528 1.00 73.94 210 ALA A O 1
ATOM 1658 N N . GLU A 1 211 ? 22.631 5.526 16.069 1.00 74.88 211 GLU A N 1
ATOM 1659 C CA . GLU A 1 211 ? 21.226 5.903 16.293 1.00 74.88 211 GLU A CA 1
ATOM 1660 C C . GLU A 1 211 ? 20.251 5.228 15.305 1.00 74.88 211 GLU A C 1
ATOM 1662 O O . GLU A 1 211 ? 19.169 5.746 15.029 1.00 74.88 211 GLU A O 1
ATOM 1667 N N . ARG A 1 212 ? 20.623 4.075 14.728 1.00 75.44 212 ARG A N 1
ATOM 1668 C CA . ARG A 1 212 ? 19.789 3.374 13.737 1.00 75.44 212 ARG A CA 1
ATOM 1669 C C . ARG A 1 212 ? 18.474 2.851 14.311 1.00 75.44 212 ARG A C 1
ATOM 1671 O O . ARG A 1 212 ? 17.503 2.779 13.565 1.00 75.44 212 ARG A O 1
ATOM 1678 N N . THR A 1 213 ? 18.459 2.457 15.579 1.00 76.62 213 THR A N 1
ATOM 1679 C CA . THR A 1 213 ? 17.327 1.754 16.190 1.00 76.62 213 THR A CA 1
ATOM 1680 C C . THR A 1 213 ? 16.572 2.669 17.136 1.00 76.62 213 THR A C 1
ATOM 1682 O O . THR A 1 213 ? 17.169 3.336 17.983 1.00 76.62 213 THR A O 1
ATOM 1685 N N . ILE A 1 214 ? 15.247 2.658 17.030 1.00 82.75 214 ILE A N 1
ATOM 1686 C CA . ILE A 1 214 ? 14.360 3.343 17.966 1.00 82.75 214 ILE A CA 1
ATOM 1687 C C . ILE A 1 214 ? 13.748 2.323 18.936 1.00 82.75 214 ILE A C 1
ATOM 1689 O O . ILE A 1 214 ? 13.354 1.238 18.533 1.00 82.75 214 ILE A O 1
ATOM 1693 N N . PHE A 1 215 ? 13.643 2.682 20.219 1.00 82.69 215 PHE A N 1
ATOM 1694 C CA . PHE A 1 215 ? 13.154 1.773 21.272 1.00 82.69 215 PHE A CA 1
ATOM 1695 C C . PHE A 1 215 ? 11.838 2.216 21.933 1.00 82.69 215 PHE A C 1
ATOM 1697 O O . PHE A 1 215 ? 11.309 1.514 22.788 1.00 82.69 215 PHE A O 1
ATOM 1704 N N . ALA A 1 216 ? 11.299 3.385 21.573 1.00 86.56 216 ALA A N 1
ATOM 1705 C CA . ALA A 1 216 ? 10.116 3.962 22.216 1.00 86.56 216 ALA A CA 1
ATOM 1706 C C . ALA A 1 216 ? 9.013 4.271 21.202 1.00 86.56 216 ALA A C 1
ATOM 1708 O O . ALA A 1 216 ? 9.255 5.013 20.252 1.00 86.56 216 ALA A O 1
ATOM 1709 N N . ALA A 1 217 ? 7.795 3.767 21.432 1.00 87.50 217 ALA A N 1
ATOM 1710 C CA . ALA A 1 217 ? 6.648 3.926 20.526 1.00 87.50 217 ALA A CA 1
ATOM 1711 C C . ALA A 1 217 ? 6.379 5.389 20.114 1.00 87.50 217 ALA A C 1
ATOM 1713 O O . ALA A 1 217 ? 6.060 5.662 18.961 1.00 87.50 217 ALA A O 1
ATOM 1714 N N . SER A 1 218 ? 6.607 6.353 21.013 1.00 89.19 218 SER A N 1
ATOM 1715 C CA . SER A 1 218 ? 6.478 7.794 20.732 1.00 89.19 218 SER A CA 1
ATOM 1716 C C . SER A 1 218 ? 7.405 8.304 19.618 1.00 89.19 218 SER A C 1
ATOM 1718 O O . SER A 1 218 ? 7.130 9.322 18.984 1.00 89.19 218 SER A O 1
ATOM 1720 N N . ALA A 1 219 ? 8.498 7.593 19.350 1.00 90.62 219 ALA A N 1
ATOM 1721 C CA . ALA A 1 219 ? 9.475 7.908 18.321 1.00 90.62 219 ALA A CA 1
ATOM 1722 C C . ALA A 1 219 ? 9.369 7.006 17.076 1.00 90.62 219 ALA A C 1
ATOM 1724 O O . ALA A 1 219 ? 10.234 7.109 16.210 1.00 90.62 219 ALA A O 1
ATOM 1725 N N . ALA A 1 220 ? 8.324 6.175 16.945 1.00 91.62 220 ALA A N 1
ATOM 1726 C CA . ALA A 1 220 ? 8.151 5.229 15.830 1.00 91.62 220 ALA A CA 1
ATOM 1727 C C . ALA A 1 220 ? 8.138 5.889 14.436 1.00 91.62 220 ALA A C 1
ATOM 1729 O O . ALA A 1 220 ? 8.535 5.287 13.447 1.00 91.62 220 ALA A O 1
ATOM 1730 N N . HIS A 1 221 ? 7.775 7.171 14.336 1.00 90.00 221 HIS A N 1
ATOM 1731 C CA . HIS A 1 221 ? 7.879 7.941 13.087 1.00 90.00 221 HIS A CA 1
ATOM 1732 C C . HIS A 1 221 ? 9.324 8.099 12.567 1.00 90.00 221 HIS A C 1
ATOM 1734 O O . HIS A 1 221 ? 9.530 8.524 11.431 1.00 90.00 221 HIS A O 1
ATOM 1740 N N . ARG A 1 222 ? 10.329 7.781 13.395 1.00 89.00 222 ARG A N 1
ATOM 1741 C CA . ARG A 1 222 ? 11.758 7.762 13.044 1.00 89.00 222 ARG A CA 1
ATOM 1742 C C . ARG A 1 222 ? 12.287 6.353 12.758 1.00 89.00 222 ARG A C 1
ATOM 1744 O O . ARG A 1 222 ? 13.493 6.206 12.609 1.00 89.00 222 ARG A O 1
ATOM 1751 N N . SER A 1 223 ? 11.424 5.337 12.703 1.00 89.44 223 SER A N 1
ATOM 1752 C CA . SER A 1 223 ? 11.828 3.964 12.401 1.00 89.44 223 SER A CA 1
ATOM 1753 C C . SER A 1 223 ? 12.443 3.848 11.005 1.00 89.44 223 SER A C 1
ATOM 1755 O O . SER A 1 223 ? 11.979 4.448 10.028 1.00 89.44 223 SER A O 1
ATOM 1757 N N . ASN A 1 224 ? 13.511 3.061 10.914 1.00 86.31 224 ASN A N 1
ATOM 1758 C CA . ASN A 1 224 ? 14.384 3.020 9.743 1.00 86.31 224 ASN A CA 1
ATOM 1759 C C . ASN A 1 224 ? 14.172 1.770 8.897 1.00 86.31 224 ASN A C 1
ATOM 1761 O O . ASN A 1 224 ? 14.151 1.830 7.663 1.00 86.31 224 ASN A O 1
ATOM 1765 N N . SER A 1 225 ? 13.991 0.653 9.576 1.00 88.00 225 SER A N 1
ATOM 1766 C CA . SER A 1 225 ? 13.660 -0.660 9.052 1.00 88.00 225 SER A CA 1
ATOM 1767 C C . SER A 1 225 ? 12.207 -0.699 8.594 1.00 88.00 225 SER A C 1
ATOM 1769 O O . SER A 1 225 ? 11.447 0.264 8.738 1.00 88.00 225 SER A O 1
ATOM 1771 N N . LEU A 1 226 ? 11.834 -1.816 7.974 1.00 91.88 226 LEU A N 1
ATOM 1772 C CA . LEU A 1 226 ? 10.476 -2.006 7.502 1.00 91.88 226 LEU A CA 1
ATOM 1773 C C . LEU A 1 226 ? 9.509 -2.010 8.693 1.00 91.88 226 LEU A C 1
ATOM 1775 O O . LEU A 1 226 ? 9.673 -2.799 9.617 1.00 91.88 226 LEU A O 1
ATOM 1779 N N . HIS A 1 227 ? 8.506 -1.144 8.656 1.00 94.56 227 HIS A N 1
ATOM 1780 C CA . HIS A 1 227 ? 7.471 -1.049 9.681 1.00 94.56 227 HIS A CA 1
ATOM 1781 C C . HIS A 1 227 ? 6.132 -0.652 9.043 1.00 94.56 227 HIS A C 1
ATOM 1783 O O . HIS A 1 227 ? 6.117 -0.050 7.960 1.00 94.56 227 HIS A O 1
ATOM 1789 N N . PRO A 1 228 ? 4.997 -1.001 9.663 1.00 96.88 228 PRO A N 1
ATOM 1790 C CA . PRO A 1 228 ? 3.682 -0.643 9.159 1.00 96.88 228 PRO A CA 1
ATOM 1791 C C . PRO A 1 228 ? 3.344 0.808 9.515 1.00 96.88 228 PRO A C 1
ATOM 1793 O O . PRO A 1 228 ? 3.592 1.295 10.623 1.00 96.88 228 PRO A O 1
ATOM 1796 N N . VAL A 1 229 ? 2.729 1.491 8.557 1.00 97.31 229 VAL A N 1
ATOM 1797 C CA . VAL A 1 229 ? 2.276 2.872 8.688 1.00 97.31 229 VAL A CA 1
ATOM 1798 C C . VAL A 1 229 ? 0.803 2.944 8.306 1.00 97.31 229 VAL A C 1
ATOM 1800 O O . VAL A 1 229 ? 0.414 2.495 7.225 1.00 97.31 229 VAL A O 1
ATOM 1803 N N . PHE A 1 230 ? 0.000 3.518 9.196 1.00 97.94 230 PHE A N 1
ATOM 1804 C CA . PHE A 1 230 ? -1.446 3.650 9.093 1.00 97.94 230 PHE A CA 1
ATOM 1805 C C . PHE A 1 230 ? -1.796 5.110 8.803 1.00 97.94 230 PHE A C 1
ATOM 1807 O O . PHE A 1 230 ? -1.504 6.005 9.598 1.00 97.94 230 PHE A O 1
ATOM 1814 N N . TYR A 1 231 ? -2.431 5.341 7.661 1.00 97.81 231 TYR A N 1
ATOM 1815 C CA . TYR A 1 231 ? -2.912 6.642 7.211 1.00 97.81 231 TYR A CA 1
ATOM 1816 C C . TYR A 1 231 ? -4.420 6.677 7.384 1.00 97.81 231 TYR A C 1
ATOM 1818 O O . TYR A 1 231 ? -5.105 5.889 6.741 1.00 97.81 231 TYR A O 1
ATOM 1826 N N . TYR A 1 232 ? -4.937 7.575 8.213 1.00 97.56 232 TYR A N 1
ATOM 1827 C CA . TYR A 1 232 ? -6.374 7.781 8.356 1.00 97.56 232 TYR A CA 1
ATOM 1828 C C . TYR A 1 232 ? -6.809 9.028 7.591 1.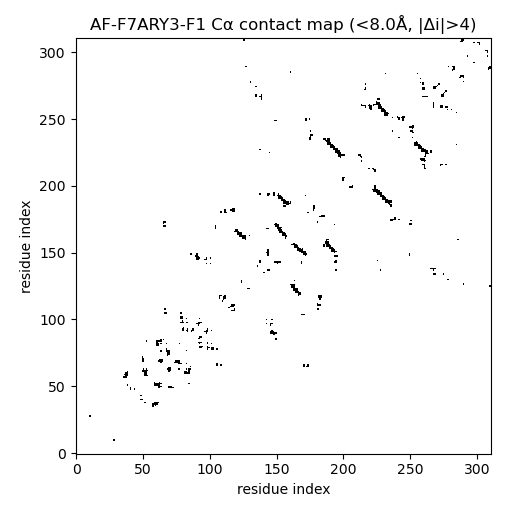00 97.56 232 TYR A C 1
ATOM 1830 O O . TYR A 1 232 ? -6.254 10.113 7.783 1.00 97.56 232 TYR A O 1
ATOM 1838 N N . TYR A 1 233 ? -7.825 8.858 6.756 1.00 96.12 233 TYR A N 1
ATOM 1839 C CA . TYR A 1 233 ? -8.491 9.918 6.021 1.00 96.12 233 TYR A CA 1
ATOM 1840 C C . TYR A 1 233 ? -9.959 9.941 6.431 1.00 96.12 233 TYR A C 1
ATOM 1842 O O . TYR A 1 233 ? -10.668 8.954 6.243 1.00 96.12 233 TYR A O 1
ATOM 1850 N N . ASN A 1 234 ? -10.434 11.069 6.949 1.00 94.56 234 ASN A N 1
ATOM 1851 C CA . ASN A 1 234 ? -11.854 11.263 7.231 1.00 94.56 234 ASN A CA 1
ATOM 1852 C C . ASN A 1 234 ? -12.680 11.256 5.934 1.00 94.56 234 ASN A C 1
ATOM 1854 O O . ASN A 1 234 ? -13.814 10.792 5.909 1.00 94.56 234 ASN A O 1
ATOM 1858 N N . GLN A 1 235 ? -12.079 11.736 4.843 1.00 92.62 235 GLN A N 1
ATOM 1859 C CA . GLN A 1 235 ? -12.614 11.653 3.490 1.00 92.62 235 GLN A CA 1
ATOM 1860 C C . GLN A 1 235 ? -11.504 11.248 2.520 1.00 92.62 235 GLN A C 1
ATOM 1862 O O . GLN A 1 235 ? -10.377 11.732 2.621 1.00 92.62 235 GLN A O 1
ATOM 1867 N N . LEU A 1 236 ? -11.828 10.384 1.554 1.00 92.38 236 LEU A N 1
ATOM 1868 C CA . LEU A 1 236 ? -10.869 9.928 0.552 1.00 92.38 236 LEU A CA 1
ATOM 1869 C C . LEU A 1 236 ? -10.212 11.111 -0.178 1.00 92.38 236 LEU A C 1
ATOM 1871 O O . LEU A 1 236 ? -10.883 12.022 -0.665 1.00 92.38 236 LEU A O 1
ATOM 1875 N N . SER A 1 237 ? -8.888 11.059 -0.291 1.00 90.44 237 SER A N 1
ATOM 1876 C CA . SER A 1 237 ? -8.096 12.096 -0.944 1.00 90.44 237 SER A CA 1
ATOM 1877 C C . SER A 1 237 ? -8.448 12.271 -2.423 1.00 90.44 237 SER A C 1
ATOM 1879 O O . SER A 1 237 ? -8.602 11.290 -3.153 1.00 90.44 237 SER A O 1
ATOM 1881 N N . THR A 1 238 ? -8.451 13.511 -2.896 1.00 92.69 238 THR A N 1
ATOM 1882 C CA . THR A 1 238 ? -8.639 13.849 -4.314 1.00 92.69 238 THR A CA 1
ATOM 1883 C C . THR A 1 238 ? -7.383 13.597 -5.156 1.00 92.69 238 THR A C 1
ATOM 1885 O O . THR A 1 238 ? -6.265 13.540 -4.640 1.00 92.69 238 THR A O 1
ATOM 1888 N N . ASP A 1 239 ? -7.549 13.508 -6.483 1.00 93.44 239 ASP A N 1
ATOM 1889 C CA . ASP A 1 239 ? -6.424 13.409 -7.428 1.00 93.44 239 ASP A CA 1
ATOM 1890 C C . ASP A 1 239 ? -5.452 14.600 -7.277 1.00 93.44 239 ASP A C 1
ATOM 1892 O O . ASP A 1 239 ? -4.241 14.414 -7.359 1.00 93.44 239 ASP A O 1
ATOM 1896 N N . GLN A 1 240 ? -5.957 15.806 -6.988 1.00 93.62 240 GLN A N 1
ATOM 1897 C CA . GLN A 1 240 ? -5.121 16.995 -6.791 1.00 93.62 240 GLN A CA 1
ATOM 1898 C C . GLN A 1 240 ? -4.275 16.895 -5.514 1.00 93.62 240 GLN A C 1
ATOM 1900 O O . GLN A 1 240 ? -3.062 17.058 -5.573 1.00 93.62 240 GLN A O 1
ATOM 1905 N N . GLN A 1 241 ? -4.875 16.517 -4.379 1.00 93.31 241 GLN A N 1
ATOM 1906 C CA . GLN A 1 241 ? -4.130 16.282 -3.131 1.00 93.31 241 GLN A CA 1
ATOM 1907 C C . GLN A 1 241 ? -3.081 15.176 -3.281 1.00 93.31 241 GLN A C 1
ATOM 1909 O O . GLN A 1 241 ? -2.025 15.219 -2.650 1.00 93.31 241 GLN A O 1
ATOM 1914 N N . PHE A 1 242 ? -3.358 14.181 -4.126 1.00 92.69 242 PHE A N 1
ATOM 1915 C CA . PHE A 1 242 ? -2.368 13.180 -4.483 1.00 92.69 242 PHE A CA 1
ATOM 1916 C C . PHE A 1 242 ? -1.203 13.773 -5.264 1.00 92.69 242 PHE A C 1
ATOM 1918 O O . PHE A 1 242 ? -0.061 13.461 -4.935 1.00 92.69 242 PHE A O 1
ATOM 1925 N N . LEU A 1 243 ? -1.445 14.635 -6.248 1.00 92.25 243 LEU A N 1
ATOM 1926 C CA . LEU A 1 243 ? -0.375 15.315 -6.985 1.00 92.25 243 LEU A CA 1
ATOM 1927 C C . LEU A 1 243 ? 0.438 16.270 -6.095 1.00 92.25 243 LEU A C 1
ATOM 1929 O O . LEU A 1 243 ? 1.660 16.313 -6.228 1.00 92.25 243 LEU A O 1
ATOM 1933 N N . ASP A 1 244 ? -0.214 16.944 -5.148 1.00 93.69 244 ASP A N 1
ATOM 1934 C CA . ASP A 1 244 ? 0.399 17.931 -4.248 1.00 93.69 244 ASP A CA 1
ATOM 1935 C C . ASP A 1 244 ? 1.107 17.311 -3.032 1.00 93.69 244 ASP A C 1
ATOM 1937 O O . ASP A 1 244 ? 1.680 18.019 -2.198 1.00 93.69 244 ASP A O 1
ATOM 1941 N N . ARG A 1 245 ? 1.087 15.979 -2.905 1.00 94.00 245 ARG A N 1
ATOM 1942 C CA . ARG A 1 245 ? 1.710 15.281 -1.776 1.00 94.00 245 ARG A CA 1
ATOM 1943 C C . ARG A 1 245 ? 3.220 15.569 -1.691 1.00 94.00 245 ARG A C 1
ATOM 1945 O O . ARG A 1 245 ? 3.881 15.765 -2.716 1.00 94.00 245 ARG A O 1
ATOM 1952 N N . PRO A 1 246 ? 3.825 15.492 -0.490 1.00 92.88 246 PRO A N 1
ATOM 1953 C CA . PRO A 1 246 ? 5.270 15.629 -0.347 1.00 92.88 246 PRO A CA 1
ATOM 1954 C C . PRO A 1 246 ? 6.024 14.639 -1.246 1.00 92.88 246 PRO A C 1
ATOM 1956 O O . PRO A 1 246 ? 5.708 13.454 -1.271 1.00 92.88 246 PRO A O 1
ATOM 1959 N N . LYS A 1 247 ? 7.077 15.090 -1.943 1.00 85.62 247 LYS A N 1
ATOM 1960 C CA . LYS A 1 247 ? 7.793 14.277 -2.956 1.00 85.62 247 LYS A CA 1
ATOM 1961 C C . LYS A 1 247 ? 8.285 12.910 -2.457 1.00 85.62 247 LYS A C 1
ATOM 1963 O O . LYS A 1 247 ? 8.413 11.982 -3.249 1.00 85.62 247 LYS A O 1
ATOM 1968 N N . LYS A 1 248 ? 8.603 12.793 -1.163 1.00 85.12 248 LYS A N 1
ATOM 1969 C CA . LYS A 1 248 ? 9.083 11.546 -0.539 1.00 85.12 248 LYS A CA 1
ATOM 1970 C C . LYS A 1 248 ? 7.954 10.620 -0.069 1.00 85.12 248 LYS A C 1
ATOM 1972 O O . LYS A 1 248 ? 8.233 9.496 0.333 1.00 85.12 248 LYS A O 1
ATOM 1977 N N . TRP A 1 249 ? 6.708 11.086 -0.090 1.00 89.62 249 TRP A N 1
ATOM 1978 C CA . TRP A 1 249 ? 5.550 10.353 0.402 1.00 89.62 249 TRP A CA 1
ATOM 1979 C C . TRP A 1 249 ? 4.850 9.611 -0.737 1.00 89.62 249 TRP A C 1
ATOM 1981 O O . TRP A 1 249 ? 4.755 10.075 -1.876 1.00 89.62 249 TRP A O 1
ATOM 1991 N N . ILE A 1 250 ? 4.348 8.425 -0.412 1.00 91.44 250 ILE A N 1
ATOM 1992 C CA . ILE A 1 250 ? 3.612 7.565 -1.348 1.00 91.44 250 ILE A CA 1
ATOM 1993 C C . ILE A 1 250 ? 2.123 7.915 -1.413 1.00 91.44 250 ILE A C 1
ATOM 1995 O O . ILE A 1 250 ? 1.467 7.619 -2.406 1.00 91.44 250 ILE A O 1
ATOM 1999 N N . LEU A 1 251 ? 1.614 8.566 -0.368 1.00 94.94 251 LEU A N 1
ATOM 2000 C CA . LEU A 1 251 ? 0.211 8.888 -0.164 1.00 94.94 251 LEU A CA 1
ATOM 2001 C C . LEU A 1 251 ? 0.060 10.383 0.185 1.00 94.94 251 LEU A C 1
ATOM 2003 O O . LEU A 1 251 ? 1.037 11.008 0.614 1.00 94.94 251 LEU A O 1
ATOM 2007 N N . PRO A 1 252 ? -1.132 10.970 -0.009 1.00 95.12 252 PRO A N 1
ATOM 2008 C CA . PRO A 1 252 ? -1.444 12.341 0.403 1.00 95.12 252 PRO A CA 1
ATOM 2009 C C . PRO A 1 252 ? -1.332 12.519 1.919 1.00 95.12 252 PRO A C 1
ATOM 2011 O O . PRO A 1 252 ? -1.355 11.539 2.665 1.00 95.12 252 PRO A O 1
ATOM 2014 N N . ILE A 1 253 ? -1.250 13.767 2.383 1.00 95.19 253 ILE A N 1
ATOM 2015 C CA . ILE A 1 253 ? -1.206 14.072 3.821 1.00 95.19 253 ILE A CA 1
ATOM 2016 C C . ILE A 1 253 ? -2.515 13.583 4.477 1.00 95.19 253 ILE A C 1
ATOM 2018 O O . ILE A 1 253 ? -3.581 14.009 4.031 1.00 95.19 253 ILE A O 1
ATOM 2022 N N . PRO A 1 254 ? -2.459 12.680 5.475 1.00 96.50 254 PRO A N 1
ATOM 2023 C CA . PRO A 1 254 ? -3.640 12.164 6.164 1.00 96.50 254 PRO A CA 1
ATOM 2024 C C . PRO A 1 254 ? -4.081 13.073 7.317 1.00 96.50 254 PRO A C 1
ATOM 2026 O O . PRO A 1 254 ? -3.304 13.894 7.805 1.00 96.50 254 PRO A O 1
ATOM 2029 N N . ASP A 1 255 ? -5.304 12.864 7.808 1.00 96.81 255 ASP A N 1
ATOM 2030 C CA . ASP A 1 255 ? -5.843 13.554 8.988 1.00 96.81 255 ASP A CA 1
ATOM 2031 C C . ASP A 1 255 ? -5.214 13.044 10.293 1.00 96.81 255 ASP A C 1
ATOM 2033 O O . ASP A 1 255 ? -5.048 13.790 11.268 1.00 96.81 255 ASP A O 1
ATOM 2037 N N . ARG A 1 256 ? -4.861 11.753 10.319 1.00 96.81 256 ARG A N 1
ATOM 2038 C CA . ARG A 1 256 ? -4.062 11.122 11.375 1.00 96.81 256 ARG A CA 1
ATOM 2039 C C . ARG A 1 256 ? -3.081 10.130 10.762 1.00 96.81 256 ARG A C 1
ATOM 2041 O O . ARG A 1 256 ? -3.375 9.470 9.767 1.00 96.81 256 ARG A O 1
ATOM 2048 N N . LEU A 1 257 ? -1.917 10.011 11.385 1.00 96.50 257 LEU A N 1
ATOM 2049 C CA . LEU A 1 257 ? -0.848 9.122 10.955 1.00 96.50 257 LEU A CA 1
ATOM 2050 C C . LEU A 1 257 ? -0.327 8.355 12.163 1.00 96.50 257 LEU A C 1
ATOM 2052 O O . LEU A 1 257 ? 0.013 8.963 13.178 1.00 96.50 257 LEU A O 1
ATOM 2056 N N . LEU A 1 258 ? -0.219 7.040 12.028 1.00 96.75 258 LEU A N 1
ATOM 2057 C CA . LEU A 1 258 ? 0.428 6.184 13.010 1.00 96.75 258 LEU A CA 1
ATOM 2058 C C . LEU A 1 258 ? 1.545 5.387 12.341 1.00 96.75 258 LEU A C 1
ATOM 2060 O O . LEU A 1 258 ? 1.322 4.688 11.359 1.00 96.75 258 LEU A O 1
ATOM 2064 N N . HIS A 1 259 ? 2.734 5.449 12.927 1.00 95.94 259 HIS A N 1
ATOM 2065 C CA . HIS A 1 259 ? 3.802 4.489 12.677 1.00 95.94 259 HIS A CA 1
ATOM 2066 C C . HIS A 1 259 ? 3.797 3.495 13.834 1.00 95.94 259 HIS A C 1
ATOM 2068 O O . HIS A 1 259 ? 3.892 3.927 14.985 1.00 95.94 259 HIS A O 1
ATOM 2074 N N . LEU A 1 260 ? 3.694 2.192 13.560 1.00 94.94 260 LEU A N 1
ATOM 2075 C CA . LEU A 1 260 ? 4.086 1.223 14.586 1.00 94.94 260 LEU A CA 1
ATOM 2076 C C . LEU A 1 260 ? 5.603 1.104 14.597 1.00 94.94 260 LEU A C 1
ATOM 2078 O O . LEU A 1 260 ? 6.265 1.354 13.587 1.00 94.94 260 LEU A O 1
ATOM 2082 N N . MET A 1 261 ? 6.136 0.749 15.761 1.00 92.88 261 MET A N 1
ATOM 2083 C CA . MET A 1 261 ? 7.568 0.564 15.930 1.00 92.88 261 MET A CA 1
ATOM 2084 C C . MET A 1 261 ? 8.090 -0.532 14.993 1.00 92.88 261 MET A C 1
ATOM 2086 O O . MET A 1 261 ? 7.404 -1.510 14.707 1.00 92.88 261 MET A O 1
ATOM 2090 N N . GLU A 1 262 ? 9.308 -0.342 14.498 1.00 91.12 262 GLU A N 1
ATOM 2091 C CA . GLU A 1 262 ? 10.038 -1.386 13.784 1.00 91.12 262 GLU A CA 1
ATOM 2092 C C . GLU A 1 262 ? 10.412 -2.551 14.708 1.00 91.12 262 GLU A C 1
ATOM 2094 O O . GLU A 1 262 ? 10.778 -2.342 15.862 1.00 91.12 262 GLU A O 1
ATOM 2099 N N . ASP A 1 263 ? 10.403 -3.768 14.167 1.00 89.50 263 ASP A N 1
ATOM 2100 C CA . ASP A 1 263 ? 10.939 -4.953 14.835 1.00 89.50 263 ASP A CA 1
ATOM 2101 C C . ASP A 1 263 ? 11.828 -5.731 13.855 1.00 89.50 263 ASP A C 1
ATOM 2103 O O . ASP A 1 263 ? 11.431 -6.017 12.722 1.00 89.50 263 ASP A O 1
ATOM 2107 N N . PHE A 1 264 ? 13.051 -6.069 14.272 1.00 85.75 264 PHE A N 1
ATOM 2108 C CA . PHE A 1 264 ? 14.025 -6.753 13.414 1.00 85.75 264 PHE A CA 1
ATOM 2109 C C . PHE A 1 264 ? 13.647 -8.200 13.080 1.00 85.75 264 PHE A C 1
ATOM 2111 O O . PHE A 1 264 ? 14.133 -8.737 12.084 1.00 85.75 264 PHE A O 1
ATOM 2118 N N . HIS A 1 265 ? 12.774 -8.818 13.873 1.00 88.38 265 HIS A N 1
ATOM 2119 C CA . HIS A 1 265 ? 12.204 -10.135 13.602 1.00 88.38 265 HIS A CA 1
ATOM 2120 C C . HIS A 1 265 ? 10.928 -10.048 12.759 1.00 88.38 265 HIS A C 1
ATOM 2122 O O . HIS A 1 265 ? 10.330 -11.083 12.476 1.00 88.38 265 HIS A O 1
ATOM 2128 N N . PHE A 1 266 ? 10.525 -8.839 12.338 1.00 88.19 266 PHE A N 1
ATOM 2129 C CA . PHE A 1 266 ? 9.265 -8.580 11.637 1.00 88.19 266 PHE A CA 1
ATOM 2130 C C . PHE A 1 266 ? 8.042 -9.038 12.451 1.00 88.19 266 PHE A C 1
ATOM 2132 O O . PHE A 1 266 ? 7.059 -9.516 11.889 1.00 88.19 266 PHE A O 1
ATOM 2139 N N . GLN A 1 267 ? 8.119 -8.884 13.778 1.00 92.69 267 GLN A N 1
ATOM 2140 C CA . GLN A 1 267 ? 7.048 -9.190 14.724 1.00 92.69 267 GLN A CA 1
ATOM 2141 C C . GLN A 1 267 ? 6.432 -7.8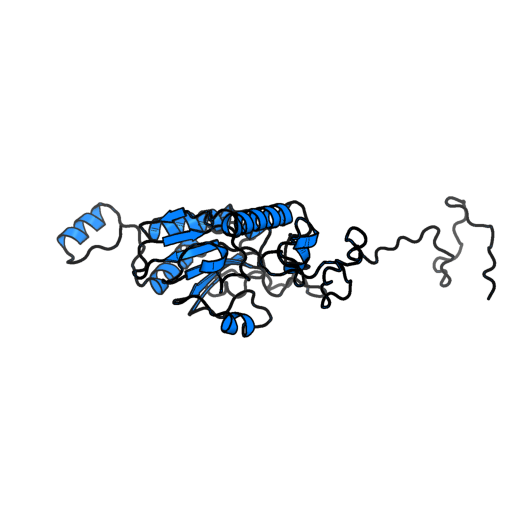94 15.260 1.00 92.69 267 GLN A C 1
ATOM 2143 O O . GLN A 1 267 ? 7.019 -7.166 16.055 1.00 92.69 267 GLN A O 1
ATOM 2148 N N . PHE A 1 268 ? 5.224 -7.593 14.804 1.00 94.12 268 PHE A N 1
ATOM 2149 C CA . PHE A 1 268 ? 4.462 -6.393 15.136 1.00 94.12 268 PHE A CA 1
ATOM 2150 C C . PHE A 1 268 ? 3.302 -6.718 16.088 1.00 94.12 268 PHE A C 1
ATOM 2152 O O . PHE A 1 268 ? 2.167 -6.301 15.859 1.00 94.12 268 PHE A O 1
ATOM 2159 N N . ASP A 1 269 ? 3.556 -7.513 17.128 1.00 93.69 269 ASP A N 1
ATOM 2160 C CA . ASP A 1 269 ? 2.535 -8.065 18.036 1.00 93.69 269 ASP A CA 1
ATOM 2161 C C . ASP A 1 269 ? 2.735 -7.706 19.521 1.00 93.69 269 ASP A C 1
ATOM 2163 O O . ASP A 1 269 ? 1.823 -7.895 20.323 1.00 93.69 269 ASP A O 1
ATOM 2167 N N . ALA A 1 270 ? 3.878 -7.117 19.888 1.00 93.44 270 ALA A N 1
ATOM 2168 C CA . ALA A 1 270 ? 4.119 -6.623 21.243 1.00 93.44 270 ALA A CA 1
ATOM 2169 C C . ALA A 1 270 ? 2.969 -5.749 21.797 1.00 93.44 270 ALA A C 1
ATOM 2171 O O . ALA A 1 270 ? 2.500 -4.793 21.166 1.00 93.44 270 ALA A O 1
ATOM 2172 N N . GLU A 1 271 ? 2.546 -6.060 23.026 1.00 91.25 271 GLU A N 1
ATOM 2173 C CA . GLU A 1 271 ? 1.321 -5.521 23.624 1.00 91.25 271 GLU A CA 1
ATOM 2174 C C . GLU A 1 271 ? 1.322 -3.994 23.737 1.00 91.25 271 GLU A C 1
ATOM 2176 O O . GLU A 1 271 ? 0.329 -3.346 23.417 1.00 91.25 271 GLU A O 1
ATOM 2181 N N . THR A 1 272 ? 2.427 -3.399 24.189 1.00 90.62 272 THR A N 1
ATOM 2182 C CA . THR A 1 272 ? 2.501 -1.960 24.480 1.00 90.62 272 THR A CA 1
ATOM 2183 C C . THR A 1 272 ? 2.880 -1.135 23.255 1.00 90.62 272 THR A C 1
ATOM 2185 O O . THR A 1 272 ? 2.262 -0.104 22.988 1.00 90.62 272 THR A O 1
ATOM 2188 N N . THR A 1 273 ? 3.876 -1.572 22.486 1.00 91.44 273 THR A N 1
ATOM 2189 C CA . THR A 1 273 ? 4.406 -0.812 21.346 1.00 91.44 273 THR A CA 1
ATOM 2190 C C . THR A 1 273 ? 3.571 -0.974 20.082 1.00 91.44 273 THR A C 1
ATOM 2192 O O . THR A 1 273 ? 3.512 -0.032 19.294 1.00 91.44 273 THR A O 1
ATOM 2195 N N . HIS A 1 274 ? 2.891 -2.111 19.900 1.00 94.31 274 HIS A N 1
ATOM 2196 C CA . HIS A 1 274 ? 2.109 -2.400 18.697 1.00 94.31 274 HIS A CA 1
ATOM 2197 C C . HIS A 1 274 ? 0.609 -2.415 18.986 1.00 94.31 274 HIS A C 1
ATOM 2199 O O . HIS A 1 274 ? -0.100 -1.501 18.561 1.00 94.31 274 HIS A O 1
ATOM 2205 N N . ALA A 1 275 ? 0.124 -3.401 19.747 1.00 93.56 275 ALA A N 1
ATOM 2206 C CA . ALA A 1 275 ? -1.312 -3.633 19.908 1.00 93.56 275 ALA A CA 1
ATOM 2207 C C . ALA A 1 275 ? -2.023 -2.469 20.620 1.00 93.56 275 ALA A C 1
ATOM 2209 O O . ALA A 1 275 ? -3.020 -1.946 20.121 1.00 93.56 275 ALA A O 1
ATOM 2210 N N . LEU A 1 276 ? -1.487 -2.001 21.752 1.00 93.38 276 LEU A N 1
ATOM 2211 C CA . LEU A 1 276 ? -2.042 -0.873 22.501 1.00 93.38 276 LEU A CA 1
ATOM 2212 C C . LEU A 1 276 ? -2.010 0.422 21.685 1.00 93.38 276 LEU A C 1
ATOM 2214 O O . LEU A 1 276 ? -2.981 1.177 21.708 1.00 93.38 276 LEU A O 1
ATOM 2218 N N . THR A 1 277 ? -0.916 0.679 20.965 1.00 94.62 277 THR A N 1
ATOM 2219 C CA . THR A 1 277 ? -0.764 1.892 20.150 1.00 94.62 277 THR A CA 1
ATOM 2220 C C . THR A 1 277 ? -1.751 1.898 18.983 1.00 94.62 277 THR A C 1
ATOM 2222 O O . THR A 1 277 ? -2.425 2.905 18.760 1.00 94.62 277 THR A O 1
ATOM 2225 N N . LEU A 1 278 ? -1.909 0.763 18.292 1.00 95.38 278 LEU A N 1
ATOM 2226 C CA . LEU A 1 278 ? -2.912 0.609 17.239 1.00 95.38 278 LEU A CA 1
ATOM 2227 C C . LEU A 1 278 ? -4.329 0.783 17.790 1.00 95.38 278 LEU A C 1
ATOM 2229 O O . LEU A 1 278 ? -5.111 1.541 17.219 1.00 95.38 278 LEU A O 1
ATOM 2233 N N . ARG A 1 279 ? -4.652 0.147 18.924 1.00 94.31 279 ARG A N 1
ATOM 2234 C CA . ARG A 1 279 ? -5.963 0.307 19.561 1.00 94.31 279 ARG A CA 1
ATOM 2235 C C . ARG A 1 279 ? -6.245 1.770 19.878 1.00 94.31 279 ARG A C 1
ATOM 2237 O O . ARG A 1 279 ? -7.298 2.267 19.509 1.00 94.31 279 ARG A O 1
ATOM 2244 N N . ARG A 1 280 ? -5.303 2.476 20.513 1.00 94.50 280 ARG A N 1
ATOM 2245 C CA . ARG A 1 280 ? -5.469 3.896 20.871 1.00 94.50 280 ARG A CA 1
ATOM 2246 C C . ARG A 1 280 ? -5.674 4.783 19.648 1.00 94.50 280 ARG A C 1
ATOM 2248 O O . ARG A 1 280 ? -6.486 5.697 19.699 1.00 94.50 280 ARG A O 1
ATOM 2255 N N . PHE A 1 281 ? -4.979 4.496 18.552 1.00 95.44 281 PHE A N 1
ATOM 2256 C CA . PHE A 1 281 ? -5.196 5.186 17.284 1.00 95.44 281 PHE A CA 1
ATOM 2257 C C . PHE A 1 281 ? -6.594 4.930 16.711 1.00 95.44 281 PHE A C 1
ATOM 2259 O O . PHE A 1 281 ? -7.248 5.873 16.272 1.00 95.44 281 PHE A O 1
ATOM 2266 N N . LEU A 1 282 ? -7.079 3.686 16.738 1.00 94.38 282 LEU A N 1
ATOM 2267 C CA . LEU A 1 282 ? -8.439 3.358 16.301 1.00 94.38 282 LEU A CA 1
ATOM 2268 C C . LEU A 1 282 ? -9.501 4.007 17.203 1.00 94.38 282 LEU A C 1
ATOM 2270 O O . LEU A 1 282 ? -10.474 4.552 16.697 1.00 94.38 282 LEU A O 1
ATOM 2274 N N . GLU A 1 283 ? -9.297 4.013 18.521 1.00 93.06 283 GLU A N 1
ATOM 2275 C CA . GLU A 1 283 ? -10.197 4.668 19.478 1.00 93.06 283 GLU A CA 1
ATOM 2276 C C . GLU A 1 283 ? -10.275 6.187 19.246 1.00 93.06 283 GLU A C 1
ATOM 2278 O O . GLU A 1 283 ? -11.371 6.744 19.238 1.00 93.06 283 GLU A O 1
ATOM 2283 N N . ASP A 1 284 ? -9.135 6.852 19.009 1.00 93.56 284 ASP A N 1
ATOM 2284 C CA . ASP A 1 284 ? -9.074 8.298 18.731 1.00 93.56 284 ASP A CA 1
ATOM 2285 C C . ASP A 1 284 ? -9.685 8.656 17.368 1.00 93.56 284 ASP A C 1
ATOM 2287 O O . ASP A 1 284 ? -10.416 9.636 17.244 1.00 93.56 284 ASP A O 1
ATOM 2291 N N . THR A 1 285 ? -9.419 7.847 16.338 1.00 93.38 285 THR A N 1
ATOM 2292 C CA . THR A 1 285 ? -9.924 8.097 14.976 1.00 93.38 285 THR A CA 1
ATOM 2293 C C . THR A 1 285 ? -11.416 7.812 14.834 1.00 93.38 285 THR A C 1
ATOM 2295 O O . THR A 1 285 ? -12.110 8.568 14.160 1.00 93.38 285 THR A O 1
ATOM 2298 N N . LEU A 1 286 ? -11.922 6.756 15.478 1.00 89.25 286 LEU A N 1
ATOM 2299 C CA . LEU A 1 286 ? -13.331 6.353 15.407 1.00 89.25 286 LEU A CA 1
ATOM 2300 C C . LEU A 1 286 ? -14.190 6.951 16.531 1.00 89.25 286 LEU A C 1
ATOM 2302 O O . LEU A 1 286 ? -15.414 6.841 16.478 1.00 89.25 286 LEU A O 1
ATOM 2306 N N . GLY A 1 287 ? -13.576 7.556 17.554 1.00 88.38 287 GLY A N 1
ATOM 2307 C CA . GLY A 1 287 ? -14.273 8.136 18.705 1.00 88.38 287 GLY A CA 1
ATOM 2308 C C . GLY A 1 287 ? -15.015 7.100 19.555 1.00 88.38 287 GLY A C 1
ATOM 2309 O O . GLY A 1 287 ? -16.083 7.391 20.094 1.00 88.38 287 GLY A O 1
ATOM 2310 N N . ARG A 1 288 ? -14.496 5.869 19.634 1.00 84.44 288 ARG A N 1
ATOM 2311 C CA . ARG A 1 288 ? -15.153 4.718 20.277 1.00 84.44 288 ARG A CA 1
ATOM 2312 C C . ARG A 1 288 ? -14.185 3.991 21.198 1.00 84.44 288 ARG A C 1
ATOM 2314 O O . ARG A 1 288 ? -12.992 3.960 20.938 1.00 84.44 288 ARG A O 1
ATOM 2321 N N . ASP A 1 289 ? -14.712 3.390 22.258 1.00 85.06 289 ASP A N 1
ATOM 2322 C CA . ASP A 1 289 ? -13.941 2.524 23.152 1.00 85.06 289 ASP A CA 1
ATOM 2323 C C . ASP A 1 289 ? -13.832 1.121 22.545 1.00 85.06 289 ASP A C 1
ATOM 2325 O O . ASP A 1 289 ? -14.858 0.515 22.233 1.00 85.06 289 ASP A O 1
ATOM 2329 N N . LEU A 1 290 ? -12.605 0.624 22.369 1.00 85.62 290 LEU A N 1
ATOM 2330 C CA . LEU A 1 290 ? -12.307 -0.678 21.762 1.00 85.62 290 LEU A CA 1
ATOM 2331 C C . LEU A 1 290 ? -11.662 -1.637 22.772 1.00 85.62 290 LEU A C 1
ATOM 2333 O O . LEU A 1 290 ? -10.917 -2.551 22.406 1.00 85.62 290 LEU A O 1
ATOM 2337 N N . ARG A 1 291 ? -11.877 -1.413 24.071 1.00 84.00 291 ARG A N 1
ATOM 2338 C CA . ARG A 1 291 ? -11.435 -2.339 25.113 1.00 84.00 291 ARG A CA 1
ATOM 2339 C C . ARG A 1 291 ? -12.256 -3.625 25.093 1.00 84.00 291 ARG A C 1
ATOM 2341 O O . ARG A 1 291 ? -13.474 -3.597 24.971 1.00 84.00 291 ARG A O 1
ATOM 2348 N N . ASN A 1 292 ? -11.566 -4.739 25.327 1.00 79.44 292 ASN A N 1
ATOM 2349 C CA . ASN A 1 292 ? -12.217 -5.982 25.716 1.00 79.44 292 ASN A CA 1
ATOM 2350 C C . ASN A 1 292 ? -12.702 -5.854 27.157 1.00 79.44 292 ASN A C 1
ATOM 2352 O O . ASN A 1 292 ? -11.924 -5.491 28.043 1.00 79.44 292 ASN A O 1
ATOM 2356 N N . TRP A 1 293 ? -13.967 -6.184 27.371 1.00 80.38 293 TRP A N 1
ATOM 2357 C CA . TRP A 1 293 ? -14.598 -6.218 28.682 1.00 80.38 293 TRP A CA 1
ATOM 2358 C C . TRP A 1 293 ? -14.856 -7.667 29.077 1.00 80.38 293 TRP A C 1
ATOM 2360 O O . TRP A 1 293 ? -15.231 -8.491 28.241 1.00 80.38 293 TRP A O 1
ATOM 2370 N N . PHE A 1 294 ? -14.644 -7.992 30.350 1.00 82.88 294 PHE A N 1
ATOM 2371 C CA . PHE A 1 294 ? -15.051 -9.293 30.866 1.00 82.88 294 PHE A CA 1
ATOM 2372 C C . PHE A 1 294 ? -16.574 -9.338 31.018 1.00 82.88 294 PHE A C 1
ATOM 2374 O O . PHE A 1 294 ? -17.219 -8.308 31.211 1.00 82.88 294 PHE A O 1
ATOM 2381 N N . ALA A 1 295 ? -17.156 -10.540 30.969 1.00 83.81 295 ALA A N 1
ATOM 2382 C CA . ALA A 1 295 ? -18.606 -10.722 31.074 1.00 83.81 295 ALA A CA 1
ATOM 2383 C C . ALA A 1 295 ? -19.196 -10.064 32.337 1.00 83.81 295 ALA A C 1
ATOM 2385 O O . ALA A 1 295 ? -20.262 -9.452 32.272 1.00 83.81 295 ALA A O 1
ATOM 2386 N N . ASP A 1 296 ? -18.469 -10.123 33.456 1.00 87.56 296 ASP A N 1
ATOM 2387 C CA . ASP A 1 296 ? -18.870 -9.503 34.722 1.00 87.56 296 ASP A CA 1
ATOM 2388 C C . ASP A 1 296 ? -18.895 -7.967 34.638 1.00 87.56 296 ASP A C 1
ATOM 2390 O O . ASP A 1 296 ? -19.809 -7.328 35.168 1.00 87.56 296 ASP A O 1
ATOM 2394 N N . ASP A 1 297 ? -17.934 -7.364 33.929 1.00 86.31 297 ASP A N 1
ATOM 2395 C CA . ASP A 1 297 ? -17.895 -5.918 33.695 1.00 86.31 297 ASP A CA 1
ATOM 2396 C C . ASP A 1 297 ? -19.040 -5.486 32.774 1.00 86.31 297 ASP A C 1
ATOM 2398 O O . ASP A 1 297 ? -19.732 -4.514 33.078 1.00 86.31 297 ASP A O 1
ATOM 2402 N N . CYS A 1 298 ? -19.298 -6.236 31.696 1.00 82.81 298 CYS A N 1
ATOM 2403 C CA . CYS A 1 298 ? -20.429 -5.986 30.800 1.00 82.81 298 CYS A CA 1
ATOM 2404 C C . CYS A 1 298 ? -21.764 -6.065 31.545 1.00 82.81 298 CYS A C 1
ATOM 2406 O O . CYS A 1 298 ? -22.605 -5.175 31.398 1.00 82.81 298 CYS A O 1
ATOM 2408 N N . LEU A 1 299 ? -21.954 -7.088 32.388 1.00 86.94 299 LEU A N 1
ATOM 2409 C CA . LEU A 1 299 ? -23.155 -7.233 33.211 1.00 86.94 299 LEU A CA 1
ATOM 2410 C C . LEU A 1 299 ? -23.312 -6.028 34.141 1.00 86.94 2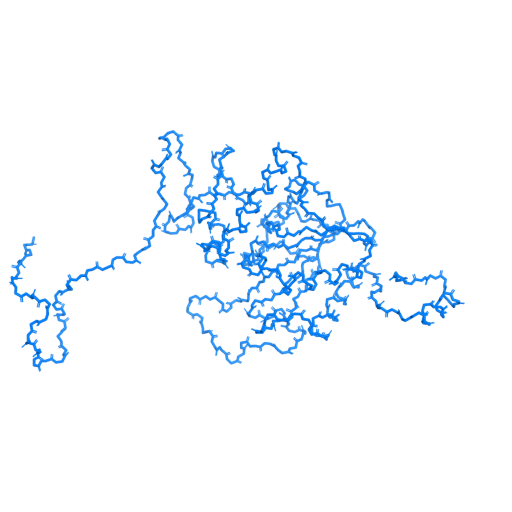99 LEU A C 1
ATOM 2412 O O . LEU A 1 299 ? -24.366 -5.388 34.155 1.00 86.94 299 LEU A O 1
ATOM 2416 N N . LYS A 1 300 ? -22.248 -5.652 34.856 1.00 88.38 300 LYS A N 1
ATOM 2417 C CA . LYS A 1 300 ? -22.256 -4.487 35.742 1.00 88.38 300 LYS A CA 1
ATOM 2418 C C . LYS A 1 300 ? -22.568 -3.194 34.988 1.00 88.38 300 LYS A C 1
ATOM 2420 O O . LYS A 1 300 ? -23.364 -2.390 35.475 1.00 88.38 300 LYS A O 1
ATOM 2425 N N . MET A 1 301 ? -21.999 -2.991 33.802 1.00 87.44 301 MET A N 1
ATOM 2426 C CA . MET A 1 301 ? -22.282 -1.822 32.967 1.00 87.44 301 MET A CA 1
ATOM 2427 C C . MET A 1 301 ? -23.723 -1.819 32.466 1.00 87.44 301 MET A C 1
ATOM 2429 O O . MET A 1 301 ? -24.372 -0.783 32.545 1.00 87.44 301 MET A O 1
ATOM 2433 N N . SER A 1 302 ? -24.266 -2.966 32.054 1.00 87.06 302 SER A N 1
ATOM 2434 C CA . SER A 1 302 ? -25.660 -3.070 31.592 1.00 87.06 302 SER A CA 1
ATOM 2435 C C . SER A 1 302 ? -26.674 -2.701 32.675 1.00 87.06 302 SER A C 1
ATOM 2437 O O . SER A 1 302 ? -27.755 -2.202 32.376 1.00 87.06 302 SER A O 1
ATOM 2439 N N . MET A 1 303 ? -26.305 -2.905 33.943 1.00 90.00 303 MET A N 1
ATOM 2440 C CA . MET A 1 303 ? -27.135 -2.572 35.098 1.00 90.00 303 MET A CA 1
ATOM 2441 C C . MET A 1 303 ? -26.949 -1.134 35.597 1.00 90.00 303 MET A C 1
ATOM 2443 O O . MET A 1 303 ? -27.784 -0.653 36.361 1.00 90.00 303 MET A O 1
ATOM 2447 N N . THR A 1 304 ? -25.855 -0.457 35.231 1.00 90.81 304 THR A N 1
ATOM 2448 C CA . THR A 1 304 ? -25.477 0.847 35.817 1.00 90.81 304 THR A CA 1
ATOM 2449 C C . THR A 1 304 ? -25.340 1.986 34.805 1.00 90.81 304 THR A C 1
ATOM 2451 O O . THR A 1 304 ? -25.339 3.145 35.216 1.00 90.81 304 THR A O 1
ATOM 2454 N N . ALA A 1 305 ? -25.254 1.696 33.504 1.00 84.38 305 ALA A N 1
ATOM 2455 C CA . ALA A 1 305 ? -25.070 2.678 32.441 1.00 84.38 305 ALA A CA 1
ATOM 2456 C C . ALA A 1 305 ? -26.237 2.678 31.444 1.00 84.38 305 ALA A C 1
ATOM 2458 O O . ALA A 1 305 ? -26.807 1.642 31.115 1.00 84.38 305 ALA A O 1
ATOM 2459 N N . SER A 1 306 ? -26.554 3.859 30.910 1.00 79.50 306 SER A N 1
ATOM 2460 C CA . SER A 1 306 ? -27.615 4.056 29.910 1.00 79.50 306 SER A CA 1
ATOM 2461 C C . SER A 1 306 ? -27.208 3.627 28.494 1.00 79.50 306 SER A C 1
ATOM 2463 O O . SER A 1 306 ? -28.057 3.509 27.615 1.00 79.50 306 SER A O 1
ATOM 2465 N N . SER A 1 307 ? -25.908 3.438 28.259 1.00 74.94 307 SER A N 1
ATOM 2466 C CA . SER A 1 307 ? -25.327 3.046 26.975 1.00 74.94 307 SER A CA 1
ATOM 2467 C C . SER A 1 307 ? -24.181 2.070 27.204 1.00 74.94 307 SER A C 1
ATOM 2469 O O . SER A 1 307 ? -23.285 2.352 28.003 1.00 74.94 307 SER A O 1
ATOM 2471 N N . LEU A 1 308 ? -24.196 0.956 26.480 1.00 74.31 308 LEU A N 1
ATOM 2472 C CA . LEU A 1 308 ? -23.131 -0.039 26.501 1.00 74.31 308 LEU A CA 1
ATOM 2473 C C . LEU A 1 308 ? -22.064 0.286 25.441 1.00 74.31 308 LEU A C 1
ATOM 2475 O O . LEU A 1 308 ? -22.415 0.785 24.367 1.00 74.31 308 LEU A O 1
ATOM 2479 N N . PRO A 1 309 ? -20.775 0.019 25.719 1.00 71.25 309 PRO A N 1
ATOM 2480 C CA . PRO A 1 309 ? -19.740 0.035 24.690 1.00 71.25 309 PRO A CA 1
ATOM 2481 C C . PRO A 1 309 ? -20.011 -1.048 23.631 1.00 71.25 309 PRO A C 1
ATOM 2483 O O . PRO A 1 309 ? -20.776 -1.983 23.860 1.00 71.25 309 PRO A O 1
ATOM 2486 N N . LEU A 1 310 ? -19.397 -0.915 22.453 1.00 66.69 310 LEU A N 1
ATOM 2487 C CA . LEU A 1 310 ? -19.460 -1.942 21.411 1.00 66.69 310 LEU A CA 1
ATOM 2488 C C . LEU A 1 310 ? -18.611 -3.145 21.848 1.00 66.69 310 LEU A C 1
ATOM 2490 O O . LEU A 1 310 ? -17.385 -3.056 21.842 1.00 66.69 310 LEU A O 1
ATOM 2494 N N . GLY A 1 311 ? -19.257 -4.241 22.246 1.00 59.34 311 GLY A N 1
ATOM 2495 C CA . GLY A 1 311 ? -18.601 -5.466 22.713 1.00 59.34 311 GLY A CA 1
ATOM 2496 C C . GLY A 1 311 ? -19.600 -6.521 23.146 1.00 59.34 311 GLY A C 1
ATOM 2497 O O . GLY A 1 311 ? -20.402 -6.213 24.054 1.00 59.34 311 GLY A O 1
#

Secondary structure (DSSP, 8-state):
----------TT-S---S-S--SS-PPPS------------TTS-TT--PPB-TTSTT--SB-B-TTSBBSSSTT-B--GGGGGGGTTTTSSTTSHHHHHHHHHHHHHHHHHHHH--PPPEEEESSHHHHHHHHHHHHHH-HHHHHTTTTEEEEEEE-TTSSSEEEEEEEEGGGGGGHHHHHS----S-EEEEEEE--TT-STTS-SS-TT-----GGGGGG--SSEEEEEEESSPPPHHHHHTS-TT-SSPPPSEEEEPPP-TT-----IIIIIHHHHHHHHHHHTS------HHHHHHHHHH-SS----

Foldseek 3Di:
DDDPPDPDDDPPDPDDDPDPDDPPPPDDPDDDDPPDAADDPVVDDPVDDQDFPVVPPRSHEGDADLLQAGPPDPPHGDAQLNSCPVQPVNFQSNDPLARVLVRVQNVQQCCCVPVVDFADKDKDQAVLVVLVVVLCCLQPPSHLVRCFLFWWKKWAADQQRGMIIIGGGHGLLCQQVCCVRGVDDRAAKMKIKHWDADPQPDPPHDPDDPPQFDDDLVCLVRHGDTWIKIAIARGGDHPVQSVVADPVHSHGHGPDMGTQHDDPVSNQDDVVRHSVRSQVVSCVRSVFHNDDDDPVRQVVCVVPDPDGGDD

pLDDT: mean 86.7, std 13.55, range [32.66, 98.25]

Nearest PDB structures (foldseek):
  1wfs-assembly1_A  TM=4.973E-01  e=6.847E-01  Mus musculus
  2bvf-assembly2_B  TM=4.727E-01  e=7.548E+00  Paenarthrobacter nicotinovorans
  4e8c-assembly1_B  TM=2.741E-01  e=8.027E+00  Streptococcus pneumoniae TIGR4